Protein AF-A0A933TEW2-F1 (afdb_monomer)

Mean predicted aligned error: 6.62 Å

Nearest PDB structures (foldseek):
  8vpo-assembly1_A  TM=6.040E-01  e=6.068E-07  Paramaledivibacter caminithermalis
  4d8l-assembly1_A  TM=4.815E-01  e=6.424E-02  Sphingomonas paucimobilis
  4di9-assembly1_A  TM=4.522E-01  e=6.424E-02  Sphingomonas paucimobilis
  5vje-assembly1_A  TM=3.466E-01  e=3.042E-01  Escherichia coli K-12
  8ju8-assembly1_A  TM=3.136E-01  e=8.749E+00  synthetic construct

Foldseek 3Di:
DDDAFDDFDFQDPDPPSAFEEEEAQAQDAPDDAPLDPFDHPPDPPADGAQLDDLVLVLVLVVVVCVNRTEYAYEYEGYAQVVRPCSLVNQLSNLSGYQYEYEHQPPDDCPVVLVRHDLLRYAYEHEHGVVRDDLVVSLVVLLVCVVSPHQYEYEYECDPVCVVCPVVNQVSCVVSVYHYQYDYRADDDPNDGPPVSDDPVSCVVNCCVPDVLSVLLRCCSPVVDDPFQAQFFFCQLVRYWYAHSHQWIDSDPFAPVDTQDGSSVVSHDGDPGTDGGHGRHDSPQLTRGPVPNVRNSVVPPPSPSVCVVCVVVVHHD

pLDDT: mean 85.92, std 14.9, range [31.77, 98.56]

Solvent-accessible surface area (backbone atoms only — not comparable to full-atom values): 17462 Å² total; per-residue (Å²): 145,88,72,78,71,54,80,84,41,61,58,38,99,50,88,70,35,45,32,36,35,41,31,26,62,34,39,57,50,96,72,82,64,91,78,64,78,59,68,50,75,92,39,90,94,48,73,60,50,60,82,67,52,34,73,57,52,50,53,47,51,48,54,45,33,75,76,43,23,20,38,41,35,37,37,26,54,31,28,45,84,74,42,77,54,34,69,62,33,52,46,59,47,34,32,56,26,35,32,34,37,41,34,63,70,87,67,81,57,72,64,48,64,74,68,48,54,46,84,29,41,49,46,38,34,34,65,48,78,94,80,43,58,69,66,63,51,36,49,51,47,38,54,39,42,78,55,66,30,79,57,40,36,36,36,62,57,36,78,95,47,49,87,45,50,64,59,52,50,53,49,34,49,75,40,78,26,65,74,45,70,44,75,36,60,51,76,56,97,93,34,53,31,58,64,60,50,51,73,66,52,36,57,76,58,43,43,86,76,36,73,67,43,39,47,44,43,43,19,69,59,70,75,47,38,68,60,40,49,70,40,45,20,31,46,25,43,44,30,35,26,32,42,23,56,27,42,26,24,29,40,100,65,37,71,90,54,74,36,36,23,56,80,76,69,59,52,54,68,44,96,55,62,42,63,33,77,23,70,53,45,59,58,83,68,54,44,35,71,92,43,52,75,61,25,45,79,70,63,60,90,52,65,54,60,44,51,52,32,46,76,69,75,37,84,114

Sequence (316 aa):
MTGPARDFRFARKTLPYRMFATWNIHYDCDYRCRYCHAPKPGKPGVRDAAYIKAEDWLRVWEGLYERYGTWEVLVSGGEPFTYPGFMDLLIGLSRVHLMGVCTNLGWDVERFVKEADPQRVRIETSFHPESAKLEDFTGKLKRLKAHGFEPTVNFVPWPPLLHRLGEVKAAMEGAGCQVTLQPFIGEWEGRRYPQGYTDDEKRALGIFKDECNEKTVDFKTTAKADSTKGRLCRMGQNYVFIHPDGEVSRCCRDHTFSLGNLAQGTFKLLDEAVPCAADNCNCWRCMVTDREDFWWRHWGRYHVTDLAMAAKGKRP

Secondary structure (DSSP, 8-state):
---PPPPP--S-SSSS-SEEEEEEEES--S---TT--S--TTSTTPPPP----HHHHHHHHHHHHHHH--EEEEEEES-GGGSTTHHHHHHHHHTTSEEEEEE---S--HHHHHHS-TTTEEEEEEE-TTTS-HHHHHHHHHHHHHTT---EEEE---GGGGGGHHHHHHHHHHTT-PEEE----EEETTEEETTTS-HHHHHHTTTTS-HHHHHHHHHHHHS-----BTSEE-BTTTEEEE-TTSEEESSSS--SSEEEETTTT-----SS-EEB--S----TT--BTT-HHHHHHHS---HHHHHHHHHTT---

Radius of gyration: 19.54 Å; Cα contacts (8 Å, |Δi|>4): 570; chains: 1; bounding box: 46×50×50 Å

Structure (mmCIF, N/CA/C/O backbone):
data_AF-A0A933TEW2-F1
#
_entry.id   AF-A0A933TEW2-F1
#
loop_
_atom_site.group_PDB
_atom_site.id
_atom_site.type_symbol
_atom_site.label_atom_id
_atom_site.label_alt_id
_atom_site.label_comp_id
_atom_site.label_asym_id
_atom_site.label_entity_id
_atom_site.label_seq_id
_atom_site.pdbx_PDB_ins_code
_atom_site.Cartn_x
_atom_site.Cartn_y
_atom_site.Cartn_z
_atom_site.occupancy
_atom_site.B_iso_or_equiv
_atom_site.auth_seq_id
_atom_site.auth_comp_id
_atom_site.auth_asym_id
_atom_site.auth_atom_id
_atom_site.pdbx_PDB_model_num
ATOM 1 N N . MET A 1 1 ? -6.172 -13.922 -22.372 1.00 46.44 1 MET A N 1
ATOM 2 C CA . MET A 1 1 ? -5.442 -13.693 -21.100 1.00 46.44 1 MET A CA 1
ATOM 3 C C . MET A 1 1 ? -6.046 -14.545 -19.970 1.00 46.44 1 MET A C 1
ATOM 5 O O . MET A 1 1 ? -6.429 -14.032 -18.927 1.00 46.44 1 MET A O 1
ATOM 9 N N . THR A 1 2 ? -6.120 -15.866 -20.161 1.00 46.25 2 THR A N 1
ATOM 10 C CA . THR A 1 2 ? -6.816 -16.845 -19.291 1.00 46.25 2 THR A CA 1
ATOM 11 C C . THR A 1 2 ? -5.913 -18.062 -19.074 1.00 46.25 2 THR A C 1
ATOM 13 O O . THR A 1 2 ? -6.177 -19.145 -19.583 1.00 46.25 2 THR A O 1
ATOM 16 N N . GLY A 1 3 ? -4.778 -17.849 -18.408 1.00 57.69 3 GLY A N 1
ATOM 17 C CA . GLY A 1 3 ? -3.780 -18.891 -18.157 1.00 57.69 3 GLY A CA 1
ATOM 18 C C . GLY A 1 3 ? -3.530 -19.085 -16.662 1.00 57.69 3 GLY A C 1
ATOM 19 O O . GLY A 1 3 ? -3.825 -18.170 -15.886 1.00 57.69 3 GLY A O 1
ATOM 20 N N . PRO A 1 4 ? -2.998 -20.251 -16.257 1.00 67.25 4 PRO A N 1
ATOM 21 C CA . PRO A 1 4 ? -2.659 -20.525 -14.869 1.00 67.25 4 PRO A CA 1
ATOM 22 C C . PRO A 1 4 ? -1.555 -19.589 -14.363 1.00 67.25 4 PRO A C 1
ATOM 24 O O . PRO A 1 4 ? -0.820 -18.962 -15.132 1.00 67.25 4 PRO A O 1
ATOM 27 N N . ALA A 1 5 ? -1.443 -19.517 -13.043 1.00 76.00 5 ALA A N 1
ATOM 28 C CA . ALA A 1 5 ? -0.335 -18.888 -12.343 1.00 76.00 5 ALA A CA 1
ATOM 29 C C . ALA A 1 5 ? 1.020 -19.438 -12.848 1.00 76.00 5 ALA A C 1
ATOM 31 O O . ALA A 1 5 ? 1.177 -20.648 -12.999 1.00 76.00 5 ALA A O 1
ATOM 32 N N . ARG A 1 6 ? 2.000 -18.559 -13.107 1.00 76.62 6 ARG A N 1
ATOM 33 C CA . ARG A 1 6 ? 3.354 -18.955 -13.544 1.00 76.62 6 ARG A CA 1
ATOM 34 C C . ARG A 1 6 ? 4.303 -19.125 -12.362 1.00 76.62 6 ARG A C 1
ATOM 36 O O . ARG A 1 6 ? 4.095 -18.516 -11.312 1.00 76.62 6 ARG A O 1
ATOM 43 N N . ASP A 1 7 ? 5.368 -19.897 -12.555 1.00 75.50 7 ASP A N 1
ATOM 44 C CA . ASP A 1 7 ? 6.449 -20.019 -11.576 1.00 75.50 7 ASP A CA 1
ATOM 45 C C . ASP A 1 7 ? 7.148 -18.676 -11.310 1.00 75.50 7 ASP A C 1
ATOM 47 O O . ASP A 1 7 ? 7.263 -17.805 -12.181 1.00 75.50 7 ASP A O 1
ATOM 51 N N . PHE A 1 8 ? 7.649 -18.521 -10.082 1.00 76.50 8 PHE A N 1
ATOM 52 C CA . PHE A 1 8 ? 8.420 -17.345 -9.698 1.00 76.50 8 PHE A CA 1
ATOM 53 C C . PHE A 1 8 ? 9.728 -17.268 -10.486 1.00 76.50 8 PHE A C 1
ATOM 55 O O . PHE A 1 8 ? 10.542 -18.196 -10.465 1.00 76.50 8 PHE A O 1
ATOM 62 N N . ARG A 1 9 ? 9.960 -16.117 -11.124 1.00 79.75 9 ARG A N 1
ATOM 63 C CA . ARG A 1 9 ? 11.226 -15.790 -11.783 1.00 79.75 9 ARG A CA 1
ATOM 64 C C . ARG A 1 9 ? 11.969 -14.788 -10.922 1.00 79.75 9 ARG A C 1
ATOM 66 O O . ARG A 1 9 ? 11.571 -13.637 -10.817 1.00 79.75 9 ARG A O 1
ATOM 73 N N . PHE A 1 10 ? 13.063 -15.207 -10.312 1.00 75.94 10 PHE A N 1
ATOM 74 C CA . PHE A 1 10 ? 13.859 -14.319 -9.476 1.00 75.94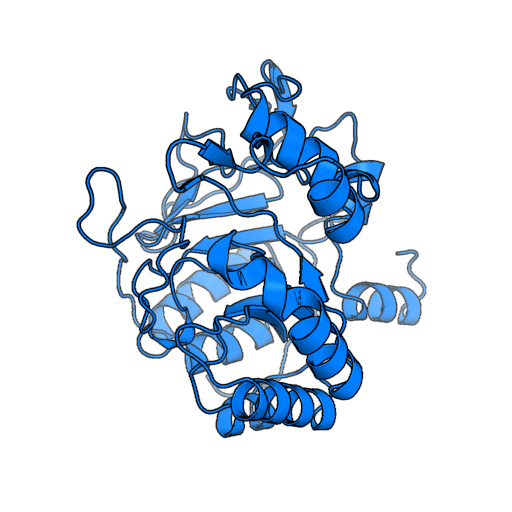 10 PHE A CA 1
ATOM 75 C C . PHE A 1 10 ? 14.853 -13.533 -10.331 1.00 75.94 10 PHE A C 1
ATOM 77 O O . PHE A 1 10 ? 15.673 -14.120 -11.035 1.00 75.94 10 PHE A O 1
ATOM 84 N N . ALA A 1 11 ? 14.763 -12.202 -10.285 1.00 68.31 11 ALA A N 1
ATOM 85 C CA . ALA A 1 11 ? 15.632 -11.304 -11.048 1.00 68.31 11 ALA A CA 1
ATOM 86 C C . ALA A 1 11 ? 17.094 -11.386 -10.604 1.00 68.31 11 ALA A C 1
ATOM 88 O O . ALA A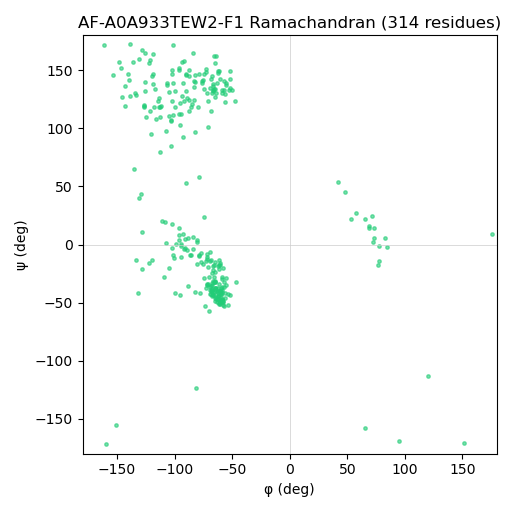 1 11 ? 18.006 -11.101 -11.378 1.00 68.31 11 ALA A O 1
ATOM 89 N N . ARG A 1 12 ? 17.318 -11.730 -9.332 1.00 66.06 12 ARG A N 1
ATOM 90 C CA . ARG A 1 12 ? 18.633 -11.669 -8.697 1.00 66.06 12 ARG A CA 1
ATOM 91 C C . ARG A 1 12 ? 19.062 -13.053 -8.229 1.00 66.06 12 ARG A C 1
ATOM 93 O O . ARG A 1 12 ? 18.243 -13.868 -7.818 1.00 66.06 12 ARG A O 1
ATOM 100 N N . LYS A 1 13 ? 20.374 -13.305 -8.282 1.00 65.38 13 LYS A N 1
ATOM 101 C CA . LYS A 1 13 ? 21.015 -14.511 -7.721 1.00 65.38 13 LYS A CA 1
ATOM 102 C C . LYS A 1 13 ? 21.360 -14.362 -6.237 1.00 65.38 13 LYS A C 1
ATOM 104 O O . LYS A 1 13 ? 21.768 -15.332 -5.612 1.00 65.38 13 LYS A O 1
ATOM 109 N N . THR A 1 14 ? 21.229 -13.153 -5.699 1.00 60.31 14 THR A N 1
ATOM 110 C CA . THR A 1 14 ? 21.507 -12.803 -4.305 1.00 60.31 14 THR A CA 1
ATOM 111 C C . THR A 1 14 ? 20.335 -12.022 -3.731 1.00 60.31 14 THR A C 1
ATOM 113 O O . THR A 1 14 ? 19.530 -11.458 -4.476 1.00 60.31 14 THR A O 1
ATOM 116 N N . LEU A 1 15 ? 20.232 -11.999 -2.404 1.00 58.41 15 LEU A N 1
ATOM 117 C CA . LEU A 1 15 ? 19.137 -11.336 -1.711 1.00 58.41 15 LEU A CA 1
ATOM 118 C C . LEU A 1 15 ? 19.097 -9.806 -1.973 1.00 58.41 15 LEU A C 1
ATOM 120 O O . LEU A 1 15 ? 20.133 -9.152 -2.149 1.00 58.41 15 LEU A O 1
ATOM 124 N N . PRO A 1 16 ? 17.896 -9.197 -1.995 1.00 62.88 16 PRO A N 1
ATOM 125 C CA . PRO A 1 16 ? 16.614 -9.851 -2.245 1.00 62.88 16 PRO A CA 1
ATOM 126 C C . PRO A 1 16 ? 16.543 -10.423 -3.670 1.00 62.88 16 PRO A C 1
ATOM 128 O O . PRO A 1 16 ? 16.866 -9.736 -4.635 1.00 62.88 16 PRO A O 1
ATOM 131 N N . TYR A 1 17 ? 16.073 -11.669 -3.802 1.00 69.94 17 TYR A N 1
ATOM 132 C CA . TYR A 1 17 ? 15.933 -12.374 -5.087 1.00 69.94 17 TYR A CA 1
ATOM 133 C C . TYR A 1 17 ? 14.895 -11.737 -6.036 1.00 69.94 17 TYR A C 1
ATOM 135 O O . TYR A 1 17 ? 14.849 -12.058 -7.226 1.00 69.94 17 TYR A O 1
ATOM 143 N N . ARG A 1 18 ? 14.049 -10.847 -5.505 1.00 77.44 18 ARG A N 1
ATOM 144 C CA . ARG A 1 18 ? 12.917 -10.205 -6.182 1.00 77.44 18 ARG A CA 1
ATOM 145 C C . ARG A 1 18 ? 12.950 -8.687 -6.034 1.00 77.44 18 ARG A C 1
ATOM 147 O O . ARG A 1 18 ? 13.684 -8.147 -5.207 1.00 77.44 18 ARG A O 1
ATOM 154 N N . MET A 1 19 ? 12.113 -8.039 -6.833 1.00 88.88 19 MET A N 1
ATOM 155 C CA . MET A 1 19 ? 11.914 -6.596 -6.842 1.00 88.88 19 MET A CA 1
ATOM 156 C C . MET A 1 19 ? 10.713 -6.196 -5.988 1.00 88.88 19 MET A C 1
ATOM 158 O O . MET A 1 19 ? 9.755 -6.959 -5.886 1.00 88.88 19 MET A O 1
ATOM 162 N N . PHE A 1 20 ? 10.739 -5.003 -5.398 1.00 91.88 20 PHE A N 1
ATOM 163 C CA . PHE A 1 20 ? 9.646 -4.497 -4.570 1.00 91.88 20 PHE A CA 1
ATOM 164 C C . PHE A 1 20 ? 9.065 -3.203 -5.135 1.00 91.88 20 PHE A C 1
ATOM 166 O O . PHE A 1 20 ? 9.787 -2.349 -5.646 1.00 91.88 20 PHE A O 1
ATOM 173 N N . ALA A 1 21 ? 7.760 -3.017 -4.994 1.00 94.62 21 ALA A N 1
ATOM 174 C CA . ALA A 1 21 ? 7.110 -1.763 -5.330 1.00 94.62 21 ALA A CA 1
ATOM 175 C C . ALA A 1 21 ? 6.037 -1.408 -4.303 1.00 94.62 21 ALA A C 1
ATOM 177 O O . ALA A 1 21 ? 5.293 -2.273 -3.848 1.00 94.62 21 ALA A O 1
ATOM 178 N N . THR A 1 22 ? 5.925 -0.121 -3.982 1.00 95.12 22 THR A N 1
ATOM 179 C CA . THR A 1 22 ? 4.660 0.440 -3.492 1.00 95.12 22 THR A CA 1
ATOM 180 C C . THR A 1 22 ? 4.046 1.235 -4.624 1.00 95.12 22 THR A C 1
ATOM 182 O O . THR A 1 22 ? 4.733 2.056 -5.232 1.00 95.12 22 THR A O 1
ATOM 185 N N . TRP A 1 23 ? 2.771 1.007 -4.899 1.00 97.44 23 TRP A N 1
ATOM 186 C CA . TRP A 1 23 ? 2.057 1.662 -5.977 1.00 97.44 23 TRP A CA 1
ATOM 187 C C . TRP A 1 23 ? 0.813 2.359 -5.450 1.00 97.44 23 TRP A C 1
ATOM 189 O O . TRP A 1 23 ? -0.165 1.714 -5.079 1.00 97.44 23 TRP A O 1
ATOM 199 N N . ASN A 1 24 ? 0.839 3.687 -5.452 1.00 96.81 24 ASN A N 1
ATOM 200 C CA . ASN A 1 24 ? -0.374 4.465 -5.260 1.00 96.81 24 ASN A CA 1
ATOM 201 C C . ASN A 1 24 ? -1.095 4.547 -6.602 1.00 96.81 24 ASN A C 1
ATOM 203 O O . ASN A 1 24 ? -0.732 5.374 -7.431 1.00 96.81 24 ASN A O 1
ATOM 207 N N . ILE A 1 25 ? -2.075 3.670 -6.834 1.00 97.00 25 ILE A N 1
ATOM 208 C CA . ILE A 1 25 ? -2.747 3.570 -8.140 1.00 97.00 25 ILE A CA 1
ATOM 209 C C . ILE A 1 25 ? -3.611 4.802 -8.436 1.00 97.00 25 ILE A C 1
ATOM 211 O O . ILE A 1 25 ? -3.660 5.283 -9.565 1.00 97.00 25 ILE A O 1
ATOM 215 N N . HIS A 1 26 ? -4.248 5.341 -7.396 1.00 96.94 26 HIS A N 1
ATOM 216 C CA . HIS A 1 26 ? -4.947 6.622 -7.399 1.00 96.94 26 HIS A CA 1
ATOM 217 C C . HIS A 1 26 ? -5.156 7.131 -5.975 1.00 96.94 26 HIS A C 1
ATOM 219 O O . HIS A 1 26 ? -4.892 6.412 -5.013 1.00 96.94 26 HIS A O 1
ATOM 225 N N . TYR A 1 27 ? -5.633 8.366 -5.837 1.00 96.31 27 TYR A N 1
ATOM 226 C CA . TYR A 1 27 ? -5.963 8.967 -4.541 1.00 96.31 27 TYR A CA 1
ATOM 227 C C . TYR A 1 27 ? -7.469 9.106 -4.289 1.00 96.31 27 TYR A C 1
ATOM 229 O O . TYR A 1 27 ? -7.859 9.615 -3.236 1.00 96.31 27 TYR A O 1
ATOM 237 N N . ASP A 1 28 ? -8.314 8.659 -5.223 1.00 95.19 28 ASP A N 1
ATOM 238 C CA . ASP A 1 28 ? -9.757 8.652 -5.004 1.00 95.19 28 ASP A CA 1
ATOM 239 C C . ASP A 1 28 ? -10.164 7.557 -4.012 1.00 95.19 28 ASP A C 1
ATOM 241 O O . ASP A 1 28 ? -9.512 6.522 -3.879 1.00 95.19 28 ASP A O 1
ATOM 245 N N . CYS A 1 29 ? -11.218 7.822 -3.253 1.00 95.94 29 CYS A N 1
ATOM 246 C CA . CYS A 1 29 ? -11.698 6.956 -2.188 1.00 95.94 29 CYS A CA 1
ATOM 247 C C . CYS A 1 29 ? -13.195 7.192 -2.008 1.00 95.94 29 CYS A C 1
ATOM 249 O O . CYS A 1 29 ? -13.663 8.319 -2.137 1.00 95.94 29 CYS A O 1
ATOM 251 N N . ASP A 1 30 ? -13.950 6.159 -1.670 1.00 95.62 30 ASP A N 1
ATOM 252 C CA . ASP A 1 30 ? -15.372 6.230 -1.324 1.00 95.62 30 ASP A CA 1
ATOM 253 C C . ASP A 1 30 ? -15.609 6.676 0.131 1.00 95.62 30 ASP A C 1
ATOM 255 O O . ASP A 1 30 ? -16.694 7.143 0.472 1.00 95.62 30 ASP A O 1
ATOM 259 N N . TYR A 1 31 ? -14.588 6.623 0.992 1.00 96.00 31 TYR A N 1
ATOM 260 C CA . TYR A 1 31 ? -14.663 7.089 2.382 1.00 96.00 31 TYR A CA 1
ATOM 261 C C . TYR A 1 31 ? -14.189 8.546 2.539 1.00 96.00 31 TYR A C 1
ATOM 263 O O . TYR A 1 31 ? -13.438 9.096 1.726 1.00 96.00 31 TYR A O 1
ATOM 271 N N . ARG A 1 32 ? -14.635 9.213 3.612 1.00 93.69 32 ARG A N 1
ATOM 272 C CA . ARG A 1 32 ? -14.321 10.624 3.932 1.00 93.69 32 ARG A CA 1
ATOM 273 C C . ARG A 1 32 ? -13.817 10.786 5.374 1.00 93.69 32 ARG A C 1
ATOM 275 O O . ARG A 1 32 ? -14.234 11.694 6.085 1.00 93.69 32 ARG A O 1
ATOM 282 N N . CYS A 1 33 ? -12.928 9.893 5.811 1.00 93.62 33 CYS A N 1
ATOM 283 C CA . CYS A 1 33 ? -12.432 9.851 7.192 1.00 93.62 33 CYS A CA 1
ATOM 284 C C . CYS A 1 33 ? -11.761 11.176 7.591 1.00 93.62 33 CYS A C 1
ATOM 286 O O . CYS A 1 33 ? -10.856 11.646 6.891 1.00 93.62 33 CYS A O 1
ATOM 288 N N . ARG A 1 34 ? -12.138 11.740 8.745 1.00 93.00 34 ARG A N 1
ATOM 289 C CA . ARG A 1 34 ? -11.632 13.051 9.208 1.00 93.00 34 ARG A CA 1
ATOM 290 C C . ARG A 1 34 ? -10.148 13.039 9.572 1.00 93.00 34 ARG A C 1
ATOM 292 O O . ARG A 1 34 ? -9.475 14.058 9.498 1.00 93.00 34 ARG A O 1
ATOM 299 N N . TYR A 1 35 ? -9.634 11.866 9.914 1.00 92.00 35 TYR A N 1
ATOM 300 C CA . TYR A 1 35 ? -8.244 11.622 10.295 1.00 92.00 35 TYR A CA 1
ATOM 301 C C . TYR A 1 35 ? -7.364 11.119 9.138 1.00 92.00 35 TYR A C 1
ATOM 303 O O . TYR A 1 35 ? -6.237 10.672 9.359 1.00 92.00 35 TYR A O 1
ATOM 311 N N . CYS A 1 36 ? -7.875 11.117 7.901 1.00 91.56 36 CYS A N 1
ATOM 312 C CA . CYS A 1 36 ? -7.136 10.600 6.755 1.00 91.56 36 CYS A CA 1
ATOM 313 C C . CYS A 1 36 ? -5.967 11.523 6.382 1.00 91.56 36 CYS A C 1
ATOM 315 O O . CYS A 1 36 ? -6.173 12.687 6.051 1.00 91.56 36 CYS A O 1
ATOM 317 N N . HIS A 1 37 ? -4.753 10.971 6.355 1.00 86.50 37 HIS A N 1
ATOM 318 C CA . HIS A 1 37 ? -3.538 11.684 5.947 1.00 86.50 37 HIS A CA 1
ATOM 319 C C . HIS A 1 37 ? -3.121 11.397 4.493 1.00 86.50 37 HIS A C 1
ATOM 321 O O . HIS A 1 37 ? -2.089 11.892 4.043 1.00 86.50 37 HIS A O 1
ATOM 327 N N . ALA A 1 38 ? -3.884 10.573 3.765 1.00 88.62 38 ALA A N 1
ATOM 328 C CA . ALA A 1 38 ? -3.599 10.284 2.365 1.00 88.62 38 ALA A CA 1
ATOM 329 C C . ALA A 1 38 ? -3.806 11.543 1.500 1.00 88.62 38 ALA A C 1
ATOM 331 O O . ALA A 1 38 ? -4.737 12.315 1.777 1.00 88.62 38 ALA A O 1
ATOM 332 N N . PRO A 1 39 ? -2.992 11.741 0.443 1.00 90.12 39 PRO A N 1
ATOM 333 C CA . PRO A 1 39 ? -3.215 12.798 -0.537 1.00 90.12 39 PRO A CA 1
ATOM 334 C C . PRO A 1 39 ? -4.645 12.764 -1.085 1.00 90.12 39 PRO A C 1
ATOM 336 O O . PRO A 1 39 ? -5.265 11.703 -1.158 1.00 90.12 39 PRO A O 1
ATOM 339 N N . LYS A 1 40 ? -5.181 13.933 -1.446 1.00 90.06 40 LYS A N 1
ATOM 340 C CA . LYS A 1 40 ? -6.548 14.072 -1.963 1.00 90.06 40 LYS A CA 1
ATOM 341 C C . LYS A 1 40 ? -6.519 14.594 -3.401 1.00 90.06 40 LYS A C 1
ATOM 343 O O . LYS A 1 40 ? -5.798 15.567 -3.637 1.00 90.06 40 LYS A O 1
ATOM 348 N N . PRO A 1 41 ? -7.289 13.998 -4.331 1.00 89.25 41 PRO A N 1
ATOM 349 C CA . PRO A 1 41 ? -7.380 14.481 -5.706 1.00 89.25 41 PRO A CA 1
ATOM 350 C C . PRO A 1 41 ? -7.708 15.978 -5.767 1.00 89.25 41 PRO A C 1
ATOM 352 O O . PRO A 1 41 ? -8.459 16.490 -4.931 1.00 89.25 41 PRO A O 1
ATOM 355 N N . GLY A 1 42 ? -7.113 16.687 -6.726 1.00 88.25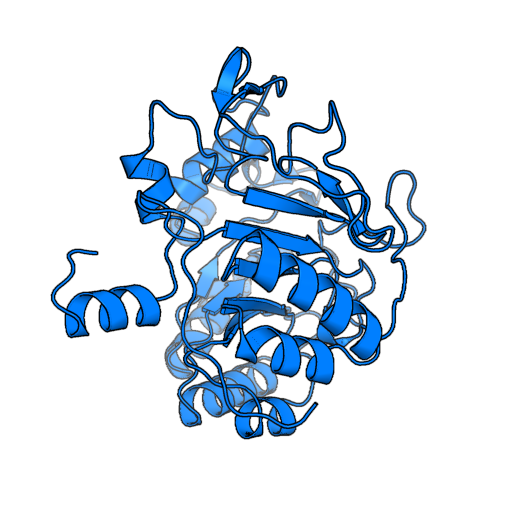 42 GLY A N 1
ATOM 356 C CA . GLY A 1 42 ? -7.315 18.127 -6.920 1.00 88.25 42 GLY A CA 1
ATOM 357 C C . GLY A 1 42 ? -6.666 19.042 -5.871 1.00 88.25 42 GLY A C 1
ATOM 358 O O . GLY A 1 42 ? -6.833 20.260 -5.943 1.00 88.25 42 GLY A O 1
ATOM 359 N N . LYS A 1 43 ? -5.927 18.510 -4.884 1.00 89.81 43 LYS A N 1
ATOM 360 C CA . LYS A 1 43 ? -5.125 19.344 -3.974 1.00 89.81 43 LYS A CA 1
ATOM 361 C C . LYS A 1 43 ? -3.778 19.718 -4.610 1.00 89.81 43 LYS A C 1
ATOM 363 O O . LYS A 1 43 ? -3.193 18.894 -5.310 1.00 89.81 43 LYS A O 1
ATOM 368 N N . PRO A 1 44 ? -3.245 20.926 -4.338 1.00 90.62 44 PRO A N 1
ATOM 369 C CA . PRO A 1 44 ? -1.941 21.338 -4.852 1.00 90.62 44 PRO A CA 1
ATOM 370 C C . PRO A 1 44 ? -0.837 20.322 -4.534 1.00 90.62 44 PRO A C 1
ATOM 372 O O . PRO A 1 44 ? -0.725 19.856 -3.401 1.00 90.62 44 PRO A O 1
ATOM 375 N N . GLY A 1 45 ? -0.026 19.985 -5.539 1.00 86.38 45 GLY A N 1
ATOM 376 C CA . GLY A 1 45 ? 1.080 19.029 -5.411 1.00 86.38 45 GLY A CA 1
ATOM 377 C C . GLY A 1 45 ? 0.670 17.551 -5.400 1.00 86.38 45 GLY A C 1
ATOM 378 O O . GLY A 1 45 ? 1.546 16.689 -5.331 1.00 86.38 45 GLY A O 1
ATOM 379 N N . VAL A 1 46 ? -0.626 17.234 -5.487 1.00 90.19 46 VAL A N 1
ATOM 380 C CA . VAL A 1 46 ? -1.110 15.856 -5.626 1.00 90.19 46 VAL A CA 1
ATOM 381 C C . VAL A 1 46 ? -1.188 15.493 -7.105 1.00 90.19 46 VAL A C 1
ATOM 383 O O . VAL A 1 46 ? -1.806 16.206 -7.888 1.00 90.19 46 VAL A O 1
ATOM 386 N N . ARG A 1 47 ? -0.543 14.384 -7.480 1.00 91.19 47 ARG A N 1
ATOM 387 C CA . ARG A 1 47 ? -0.555 13.854 -8.850 1.00 91.19 47 ARG A CA 1
ATOM 388 C C . ARG A 1 47 ? -1.895 13.197 -9.155 1.00 91.19 47 ARG A C 1
ATOM 390 O O . ARG A 1 47 ? -2.380 12.393 -8.353 1.00 91.19 47 ARG A O 1
ATOM 397 N N . ASP A 1 48 ? -2.441 13.507 -10.322 1.00 92.62 48 ASP A N 1
ATOM 398 C CA . ASP A 1 48 ? -3.630 12.842 -10.840 1.00 92.62 48 ASP A CA 1
ATOM 399 C C . ASP A 1 48 ? -3.302 11.423 -11.306 1.00 92.62 48 ASP A C 1
ATOM 401 O O . ASP A 1 48 ? -2.177 11.117 -11.703 1.00 92.62 48 ASP A O 1
ATOM 405 N N . ALA A 1 49 ? -4.291 10.536 -11.235 1.00 93.88 49 ALA A N 1
ATOM 406 C CA . ALA A 1 49 ? -4.127 9.180 -11.730 1.00 93.88 49 ALA A CA 1
ATOM 407 C C . ALA A 1 49 ? -4.171 9.152 -13.260 1.00 93.88 49 ALA A C 1
ATOM 409 O O . ALA A 1 49 ? -5.003 9.815 -13.875 1.00 93.88 49 ALA A O 1
ATOM 410 N N . ALA A 1 50 ? -3.332 8.318 -13.874 1.00 92.50 50 ALA A N 1
ATOM 411 C CA . ALA A 1 50 ? -3.317 8.149 -15.326 1.00 92.50 50 ALA A CA 1
ATOM 412 C C . ALA A 1 50 ? -4.572 7.436 -15.876 1.00 92.50 50 ALA A C 1
ATOM 414 O O . ALA A 1 50 ? -4.781 7.442 -17.084 1.00 92.50 50 ALA A O 1
ATOM 415 N N . TYR A 1 51 ? -5.377 6.800 -15.009 1.00 94.94 51 TYR A N 1
ATOM 416 C CA . TYR A 1 51 ? -6.594 6.040 -15.356 1.00 94.94 51 TYR A CA 1
ATOM 417 C C . TYR A 1 51 ? -6.448 5.161 -16.610 1.00 94.94 51 TYR A C 1
ATOM 419 O O . TYR A 1 51 ? -7.227 5.221 -17.560 1.00 94.94 51 TYR A O 1
ATOM 427 N N . ILE A 1 52 ? -5.418 4.321 -16.590 1.00 94.81 52 ILE A N 1
ATOM 428 C CA . ILE A 1 52 ? -5.117 3.342 -17.629 1.00 94.81 52 ILE A CA 1
ATOM 429 C C . ILE A 1 52 ? -5.955 2.085 -17.397 1.00 94.81 52 ILE A C 1
ATOM 431 O O . ILE A 1 52 ? -6.151 1.644 -16.264 1.00 94.81 52 ILE A O 1
ATOM 435 N N . LYS A 1 53 ? -6.448 1.488 -18.485 1.00 96.00 53 LYS A N 1
ATOM 436 C CA . LYS A 1 53 ? -7.262 0.273 -18.411 1.00 96.00 53 LYS A CA 1
ATOM 437 C C . LYS A 1 53 ? -6.466 -0.887 -17.816 1.00 96.00 53 LYS A C 1
ATOM 439 O O . LYS A 1 53 ? -5.254 -0.993 -18.017 1.00 96.00 53 LYS A O 1
ATOM 444 N N . ALA A 1 54 ? -7.160 -1.790 -17.127 1.00 95.06 54 ALA A N 1
ATOM 445 C CA . ALA A 1 54 ? -6.546 -2.955 -16.498 1.00 95.06 54 ALA A CA 1
ATOM 446 C C . ALA A 1 54 ? -5.703 -3.771 -17.495 1.00 95.06 54 ALA A C 1
ATOM 448 O O . ALA A 1 54 ? -4.574 -4.141 -17.186 1.00 95.06 54 ALA A O 1
ATOM 449 N N . GLU A 1 55 ? -6.190 -3.983 -18.719 1.00 95.88 55 GLU A N 1
ATOM 450 C CA . GLU A 1 55 ? -5.486 -4.751 -19.752 1.00 95.88 55 GLU A CA 1
ATOM 451 C C . GLU A 1 55 ? -4.180 -4.090 -20.195 1.00 95.88 55 GLU A C 1
ATOM 453 O O . GLU A 1 55 ? -3.230 -4.775 -20.574 1.00 95.88 55 GLU A O 1
ATOM 458 N N . ASP A 1 56 ? -4.131 -2.762 -20.177 1.00 96.69 56 ASP A N 1
ATOM 459 C CA . ASP A 1 56 ? -2.964 -1.991 -20.587 1.00 96.69 56 ASP A CA 1
ATOM 460 C C . ASP A 1 56 ? -1.915 -2.010 -19.471 1.00 96.69 56 ASP A C 1
ATOM 462 O O . ASP A 1 56 ? -0.739 -2.273 -19.735 1.00 96.69 56 ASP A O 1
ATOM 466 N N . TRP A 1 57 ? -2.345 -1.873 -18.212 1.00 97.12 57 TRP A N 1
ATOM 467 C CA . TRP A 1 57 ? -1.473 -2.086 -17.057 1.00 97.12 57 TRP A CA 1
ATOM 468 C C . TRP A 1 57 ? -0.893 -3.498 -17.013 1.00 97.12 57 TRP A C 1
ATOM 470 O O . TRP A 1 57 ? 0.299 -3.657 -16.752 1.00 97.12 57 TRP A O 1
ATOM 480 N N . LEU A 1 58 ? -1.700 -4.521 -17.304 1.00 97.12 58 LEU A N 1
ATOM 481 C CA . LEU A 1 58 ? -1.222 -5.901 -17.366 1.00 97.12 58 LEU A CA 1
ATOM 482 C C . LEU A 1 58 ? -0.112 -6.066 -18.413 1.00 97.12 58 LEU A C 1
ATOM 484 O O . LEU A 1 58 ? 0.872 -6.746 -18.138 1.00 97.12 58 LEU A O 1
ATOM 488 N N . ARG A 1 59 ? -0.209 -5.404 -19.577 1.00 96.50 59 ARG A N 1
ATOM 489 C CA . ARG A 1 59 ? 0.865 -5.425 -20.590 1.00 96.50 59 ARG A CA 1
ATOM 490 C C . ARG A 1 59 ? 2.140 -4.739 -20.105 1.00 96.50 59 ARG A C 1
ATOM 492 O O . ARG A 1 59 ? 3.229 -5.254 -20.349 1.00 96.50 59 ARG A O 1
ATOM 499 N N . VAL A 1 60 ? 2.015 -3.611 -19.405 1.00 96.62 60 VAL A N 1
ATOM 500 C CA . VAL A 1 60 ? 3.165 -2.909 -18.812 1.00 96.62 60 VAL A CA 1
ATOM 501 C C . VAL A 1 60 ? 3.879 -3.808 -17.800 1.00 96.62 60 VAL A C 1
ATOM 503 O O . VAL A 1 60 ? 5.088 -4.014 -17.902 1.00 96.62 60 VAL A O 1
ATOM 506 N N . TRP A 1 61 ? 3.137 -4.389 -16.858 1.00 96.38 61 TRP A N 1
ATOM 507 C CA . TRP A 1 61 ? 3.700 -5.253 -15.820 1.00 96.38 61 TRP A CA 1
ATOM 508 C C . TRP A 1 61 ? 4.255 -6.572 -16.363 1.00 96.38 61 TRP A C 1
ATOM 510 O O . TRP A 1 61 ? 5.288 -7.023 -15.879 1.00 96.38 61 TRP A O 1
ATOM 520 N N . GLU A 1 62 ? 3.664 -7.149 -17.412 1.00 93.81 62 GLU A N 1
ATOM 521 C CA . GLU A 1 62 ? 4.250 -8.301 -18.110 1.00 93.81 62 GLU A CA 1
ATOM 522 C C . GLU A 1 62 ? 5.638 -7.953 -18.681 1.00 93.81 62 GLU A C 1
ATOM 524 O O . GLU A 1 62 ? 6.591 -8.712 -18.524 1.00 93.81 62 GLU A O 1
ATOM 529 N N . GLY A 1 63 ? 5.805 -6.760 -19.263 1.00 93.69 63 GLY A N 1
ATOM 530 C CA . GLY A 1 63 ? 7.118 -6.284 -19.711 1.00 93.69 63 GLY A CA 1
ATOM 531 C C . GLY A 1 63 ? 8.128 -6.135 -18.565 1.00 93.69 63 GLY A C 1
ATOM 532 O O . GLY A 1 63 ? 9.308 -6.464 -18.721 1.00 93.69 63 GLY A O 1
ATOM 533 N N . LEU A 1 64 ? 7.672 -5.686 -17.390 1.00 94.12 64 LEU A N 1
ATOM 534 C CA . LEU A 1 64 ? 8.503 -5.632 -16.182 1.00 94.12 64 LEU A CA 1
ATOM 535 C C . LEU A 1 64 ? 8.845 -7.026 -15.656 1.00 94.12 64 LEU A C 1
ATOM 537 O O . LEU A 1 64 ? 9.966 -7.222 -15.191 1.00 94.12 64 LEU A O 1
ATOM 541 N N . TYR A 1 65 ? 7.927 -7.988 -15.755 1.00 92.88 65 TYR A N 1
ATOM 542 C CA . TYR A 1 65 ? 8.193 -9.387 -15.438 1.00 92.88 65 TYR A CA 1
ATOM 543 C C . TYR A 1 65 ? 9.276 -9.970 -16.348 1.00 92.88 65 TYR A C 1
ATOM 545 O O . TYR A 1 65 ? 10.212 -10.613 -15.872 1.00 92.88 65 TYR A O 1
ATOM 553 N N . GLU A 1 66 ? 9.216 -9.697 -17.650 1.00 91.50 66 GLU A N 1
ATOM 554 C CA . GLU A 1 66 ? 10.216 -10.213 -18.585 1.00 91.50 66 GLU A CA 1
ATOM 555 C C . GLU A 1 66 ? 11.607 -9.613 -18.368 1.00 91.50 66 GLU A C 1
ATOM 557 O O . GLU A 1 66 ? 12.625 -10.304 -18.503 1.00 91.50 66 GLU A O 1
ATOM 562 N N . ARG A 1 67 ? 11.660 -8.335 -17.983 1.00 91.19 67 ARG A N 1
ATOM 563 C CA . ARG A 1 67 ? 12.917 -7.623 -17.742 1.00 91.19 67 ARG A CA 1
ATOM 564 C C . ARG A 1 67 ? 13.502 -7.893 -16.355 1.00 91.19 67 ARG A C 1
ATOM 566 O O . ARG A 1 67 ? 14.713 -8.046 -16.224 1.00 91.19 67 ARG A O 1
ATOM 573 N N . TYR A 1 68 ? 12.655 -7.943 -15.331 1.00 91.44 68 TYR A N 1
ATOM 574 C CA . TYR A 1 68 ? 13.051 -7.908 -13.920 1.00 91.44 68 TYR A CA 1
ATOM 575 C C . TYR A 1 68 ? 12.448 -9.040 -13.079 1.00 91.44 68 TYR A C 1
ATOM 577 O O . TYR A 1 68 ? 12.558 -9.017 -11.859 1.00 91.44 68 TYR A O 1
ATOM 585 N N . GLY A 1 69 ? 11.824 -10.043 -13.690 1.00 90.00 69 GLY A N 1
ATOM 586 C CA . GLY A 1 69 ? 11.227 -11.165 -12.972 1.00 90.00 69 GLY A CA 1
ATOM 587 C C . GLY A 1 69 ? 10.039 -10.774 -12.087 1.00 90.00 69 GLY A C 1
ATOM 588 O O . GLY A 1 69 ? 9.362 -9.771 -12.288 1.00 90.00 69 GLY A O 1
ATOM 589 N N . THR A 1 70 ? 9.751 -11.609 -11.097 1.00 90.25 70 THR A N 1
ATOM 590 C CA . THR A 1 70 ? 8.657 -11.442 -10.142 1.00 90.25 70 THR A CA 1
ATOM 591 C C . THR A 1 70 ? 8.892 -10.235 -9.233 1.00 90.25 70 THR A C 1
ATOM 593 O O . THR A 1 70 ? 9.946 -10.102 -8.604 1.00 90.25 70 THR A O 1
ATOM 596 N N . TRP A 1 71 ? 7.849 -9.416 -9.099 1.00 92.62 71 TRP A N 1
ATOM 597 C CA . TRP A 1 71 ? 7.763 -8.315 -8.149 1.00 92.62 71 TRP A CA 1
ATOM 598 C C . TRP A 1 71 ? 6.895 -8.681 -6.944 1.00 92.62 71 TRP A C 1
ATOM 600 O O . TRP A 1 71 ? 5.947 -9.457 -7.059 1.00 92.62 71 TRP A O 1
ATOM 610 N N . GLU A 1 72 ? 7.204 -8.084 -5.799 1.00 91.81 72 GLU A N 1
ATOM 611 C CA . GLU A 1 72 ? 6.290 -7.920 -4.674 1.00 91.81 72 GLU A CA 1
ATOM 612 C C . GLU A 1 72 ? 5.760 -6.483 -4.684 1.00 91.81 72 GLU A C 1
ATOM 614 O O . GLU A 1 72 ? 6.511 -5.531 -4.470 1.00 91.81 72 GLU A O 1
ATOM 619 N N . VAL A 1 73 ? 4.470 -6.321 -4.965 1.00 95.12 73 VAL A N 1
ATOM 620 C CA . VAL A 1 73 ? 3.837 -5.023 -5.213 1.00 95.12 73 VAL A CA 1
ATOM 621 C C . VAL A 1 73 ? 2.769 -4.779 -4.161 1.00 95.12 73 VAL A C 1
ATOM 623 O O . VAL A 1 73 ? 1.801 -5.526 -4.094 1.00 95.12 73 VAL A O 1
ATOM 626 N N . LEU A 1 74 ? 2.915 -3.732 -3.354 1.00 95.31 74 LEU A N 1
ATOM 627 C CA . LEU A 1 74 ? 1.873 -3.256 -2.447 1.00 95.31 74 LEU A CA 1
ATOM 628 C C . LEU A 1 74 ? 1.104 -2.110 -3.107 1.00 95.31 74 LEU A C 1
ATOM 630 O O . LEU A 1 74 ? 1.656 -1.028 -3.298 1.00 95.31 74 LEU A O 1
ATOM 634 N N . VAL A 1 75 ? -0.166 -2.332 -3.433 1.00 97.88 75 VAL A N 1
ATOM 635 C CA . VAL A 1 75 ? -1.049 -1.306 -3.992 1.00 97.88 75 VAL A CA 1
ATOM 636 C C . VAL A 1 75 ? -1.776 -0.564 -2.871 1.00 97.88 75 VAL A C 1
ATOM 638 O O . VAL A 1 75 ? -2.324 -1.178 -1.956 1.00 97.88 75 VAL A O 1
ATOM 641 N N . SER A 1 76 ? -1.769 0.765 -2.930 1.00 95.31 76 SER A N 1
ATOM 642 C CA . SER A 1 76 ? -2.369 1.665 -1.940 1.00 95.31 76 SER A CA 1
ATOM 643 C C . SER A 1 76 ? -2.810 2.984 -2.606 1.00 95.31 76 SER A C 1
ATOM 645 O O . SER A 1 76 ? -3.060 3.024 -3.815 1.00 95.31 76 SER A O 1
ATOM 647 N N . GLY A 1 77 ? -2.902 4.065 -1.826 1.00 91.56 77 GLY A N 1
ATOM 648 C CA . GLY A 1 77 ? -3.255 5.414 -2.261 1.00 91.56 77 GLY A CA 1
ATOM 649 C C . GLY A 1 77 ? -4.509 5.917 -1.549 1.00 91.56 77 GLY A C 1
ATOM 650 O O . GLY A 1 77 ? -4.477 6.185 -0.348 1.00 91.56 77 GLY A O 1
ATOM 651 N N . GLY A 1 78 ? -5.589 6.087 -2.307 1.00 94.31 78 GLY A N 1
ATOM 652 C CA . GLY A 1 78 ? -6.951 6.202 -1.793 1.00 94.31 78 GLY A CA 1
ATOM 653 C C . GLY A 1 78 ? -7.527 4.816 -1.492 1.00 94.31 78 GLY A C 1
ATOM 654 O O . GLY A 1 78 ? -6.922 4.057 -0.742 1.00 94.31 78 GLY A O 1
ATOM 655 N N . GLU A 1 79 ? -8.670 4.474 -2.088 1.00 97.56 79 GLU A N 1
ATOM 656 C CA . GLU A 1 79 ? -9.218 3.112 -2.046 1.00 97.56 79 GLU A CA 1
ATOM 657 C C . GLU A 1 79 ? -8.969 2.401 -3.382 1.00 97.56 79 GLU A C 1
ATOM 659 O O . GLU A 1 79 ? -9.643 2.715 -4.359 1.00 97.56 79 GLU A O 1
ATOM 664 N N . PRO A 1 80 ? -8.034 1.440 -3.481 1.00 97.94 80 PRO A N 1
ATOM 665 C CA . PRO A 1 80 ? -7.740 0.774 -4.750 1.00 97.94 80 PRO A CA 1
ATOM 666 C C . PRO A 1 80 ? -8.967 0.145 -5.420 1.00 97.94 80 PRO A C 1
ATOM 668 O O . PRO A 1 80 ? -9.080 0.203 -6.641 1.00 97.94 80 PRO A O 1
ATOM 671 N N . PHE A 1 81 ? -9.924 -0.388 -4.651 1.00 97.81 81 PHE A N 1
ATOM 672 C CA . PHE A 1 81 ? -11.120 -1.027 -5.211 1.00 97.81 81 PHE A CA 1
ATOM 673 C C . PHE A 1 81 ? -12.130 -0.056 -5.841 1.00 97.81 81 PHE A C 1
ATOM 675 O O . PHE A 1 81 ? -13.047 -0.517 -6.519 1.00 97.81 81 PHE A O 1
ATOM 682 N N . THR A 1 82 ? -11.956 1.264 -5.701 1.00 97.00 82 THR A N 1
ATOM 683 C CA . THR A 1 82 ? -12.721 2.245 -6.490 1.00 97.00 82 THR A CA 1
ATOM 684 C C . THR A 1 82 ? -12.076 2.555 -7.843 1.00 97.00 82 THR A C 1
ATOM 686 O O . THR A 1 82 ? -12.700 3.208 -8.678 1.00 97.00 82 THR A O 1
ATOM 689 N N . TYR A 1 83 ? -10.851 2.081 -8.108 1.00 97.44 83 TYR A N 1
ATOM 690 C CA . TYR A 1 83 ? -10.212 2.254 -9.410 1.00 97.44 83 TYR A CA 1
ATOM 691 C C . TYR A 1 83 ? -10.886 1.355 -10.469 1.00 97.44 83 TYR A C 1
ATOM 693 O O . TYR A 1 83 ? -11.047 0.150 -10.238 1.00 97.44 83 TYR A O 1
ATOM 701 N N . PRO A 1 84 ? -11.261 1.887 -11.649 1.00 96.81 84 PRO A N 1
ATOM 702 C CA . PRO A 1 84 ? -11.952 1.108 -12.677 1.00 96.81 84 PRO A CA 1
ATOM 703 C C . PRO A 1 84 ? -11.179 -0.149 -13.106 1.00 96.81 84 PRO A C 1
ATOM 705 O O . PRO A 1 84 ? -10.041 -0.071 -13.564 1.00 96.81 84 PRO A O 1
ATOM 708 N N . GLY A 1 85 ? -11.804 -1.323 -12.972 1.00 96.94 85 GLY A N 1
ATOM 709 C CA . GLY A 1 85 ? -11.196 -2.606 -13.352 1.00 96.94 85 GLY A CA 1
ATOM 710 C C . GLY A 1 85 ? -10.100 -3.107 -12.402 1.00 96.94 85 GLY A C 1
ATOM 711 O O . GLY A 1 85 ? -9.355 -4.019 -12.756 1.00 96.94 85 GLY A O 1
ATOM 712 N N . PHE A 1 86 ? -9.979 -2.546 -11.192 1.00 97.94 86 PHE A N 1
ATOM 713 C CA . PHE A 1 86 ? -8.908 -2.921 -10.266 1.00 97.94 86 PHE A CA 1
ATOM 714 C C . PHE A 1 86 ? -8.911 -4.402 -9.870 1.00 97.94 86 PHE A C 1
ATOM 716 O O . PHE A 1 86 ? -7.844 -4.997 -9.761 1.00 97.94 86 PHE A O 1
ATOM 723 N N . MET A 1 87 ? -10.085 -5.015 -9.690 1.00 97.75 87 MET A N 1
ATOM 724 C CA . MET A 1 87 ? -10.187 -6.445 -9.366 1.00 97.75 87 MET A CA 1
ATOM 725 C C . MET A 1 87 ? -9.526 -7.309 -10.453 1.00 97.75 87 MET A C 1
ATOM 727 O O . MET A 1 87 ? -8.708 -8.175 -10.145 1.00 97.75 87 MET A O 1
ATOM 731 N N . ASP A 1 88 ? -9.828 -7.028 -11.724 1.00 97.75 88 ASP A N 1
ATOM 732 C CA . ASP A 1 88 ? -9.247 -7.724 -12.876 1.00 97.75 88 ASP A CA 1
ATOM 733 C C . ASP A 1 88 ? -7.735 -7.504 -12.966 1.00 97.75 88 ASP A C 1
ATOM 735 O O . ASP A 1 88 ? -6.976 -8.447 -13.205 1.00 97.75 88 ASP A O 1
ATOM 739 N N . LEU A 1 89 ? -7.288 -6.273 -12.705 1.00 98.00 89 LEU A N 1
ATOM 740 C CA . LEU A 1 89 ? -5.871 -5.933 -12.645 1.00 98.00 89 LEU A CA 1
ATOM 741 C C . LEU A 1 89 ? -5.151 -6.709 -11.534 1.00 98.00 89 LEU A C 1
ATOM 743 O O . LEU A 1 89 ? -4.133 -7.344 -11.795 1.00 98.00 89 LEU A O 1
ATOM 747 N N . LEU A 1 90 ? -5.679 -6.702 -10.309 1.00 97.94 90 LEU A N 1
ATOM 748 C CA . LEU A 1 90 ? -5.093 -7.381 -9.154 1.00 97.94 90 LEU A CA 1
ATOM 749 C C . LEU A 1 90 ? -4.956 -8.889 -9.399 1.00 97.94 90 LEU A C 1
ATOM 751 O O . LEU A 1 90 ? -3.871 -9.450 -9.223 1.00 97.94 90 LEU A O 1
ATOM 755 N N . ILE A 1 91 ? -6.037 -9.533 -9.851 1.00 96.38 91 ILE A N 1
ATOM 756 C CA . ILE A 1 91 ? -6.054 -10.966 -10.166 1.00 96.38 91 ILE A CA 1
ATOM 757 C C . ILE A 1 91 ? -5.070 -11.265 -11.300 1.00 96.38 91 ILE A C 1
ATOM 759 O O . ILE A 1 91 ? -4.283 -12.207 -11.197 1.00 96.38 91 ILE A O 1
ATOM 763 N N . GLY A 1 92 ? -5.056 -10.449 -12.357 1.00 96.38 92 GLY A N 1
ATOM 764 C CA . GLY A 1 92 ? -4.139 -10.614 -13.480 1.00 96.38 92 GLY A CA 1
ATOM 765 C C . GLY A 1 92 ? -2.668 -10.506 -13.070 1.00 96.38 92 GLY A C 1
ATOM 766 O O . GLY A 1 92 ? -1.883 -11.395 -13.403 1.00 96.38 92 GLY A O 1
ATOM 767 N N . LEU A 1 93 ? -2.301 -9.483 -12.290 1.00 96.56 93 LEU A N 1
ATOM 768 C CA . LEU A 1 93 ? -0.931 -9.284 -11.802 1.00 96.56 93 LEU A CA 1
ATOM 769 C C . LEU A 1 93 ? -0.485 -10.407 -10.865 1.00 96.56 93 LEU A C 1
ATOM 771 O O . LEU A 1 93 ? 0.652 -10.873 -10.958 1.00 96.56 93 LEU A O 1
ATOM 775 N N . SER A 1 94 ? -1.389 -10.911 -10.018 1.00 94.69 94 SER A N 1
ATOM 776 C CA . SER A 1 94 ? -1.084 -12.012 -9.097 1.00 94.69 94 SER A CA 1
ATOM 777 C C . SER A 1 94 ? -0.648 -13.301 -9.811 1.00 94.69 94 SER A C 1
ATOM 779 O O . SER A 1 94 ? -0.020 -14.172 -9.219 1.00 94.69 94 SER A O 1
ATOM 781 N N . ARG A 1 95 ? -0.876 -13.446 -11.122 1.00 90.69 95 ARG A N 1
ATOM 782 C CA . ARG A 1 95 ? -0.411 -14.622 -11.884 1.00 90.69 95 ARG A CA 1
ATOM 783 C C . ARG A 1 95 ? 1.102 -14.678 -12.089 1.00 90.69 95 ARG A C 1
ATOM 785 O O . ARG A 1 95 ? 1.622 -15.763 -12.359 1.00 90.69 95 ARG A O 1
ATOM 792 N N . VAL A 1 96 ? 1.810 -13.561 -11.943 1.00 89.25 96 VAL A N 1
ATOM 793 C CA . VAL A 1 96 ? 3.274 -13.477 -12.126 1.00 89.25 96 VAL A CA 1
ATOM 794 C C . VAL A 1 96 ? 3.984 -12.707 -11.005 1.00 89.25 96 VAL A C 1
ATOM 796 O O . VAL A 1 96 ? 5.213 -12.774 -10.874 1.00 89.25 96 VAL A O 1
ATOM 799 N N . HIS A 1 97 ? 3.221 -11.995 -10.177 1.00 92.75 97 HIS A N 1
ATOM 800 C CA . HIS A 1 97 ? 3.692 -11.163 -9.075 1.00 92.75 97 HIS A CA 1
ATOM 801 C C . HIS A 1 97 ? 3.022 -11.541 -7.754 1.00 92.75 97 HIS A C 1
ATOM 803 O O . HIS A 1 97 ? 2.020 -12.252 -7.717 1.00 92.75 97 HIS A O 1
ATOM 809 N N . LEU A 1 98 ? 3.606 -11.059 -6.662 1.00 91.62 98 LEU A N 1
ATOM 810 C CA . LEU A 1 98 ? 3.054 -11.145 -5.317 1.00 91.62 98 LEU A CA 1
ATOM 811 C C . LEU A 1 98 ? 2.396 -9.805 -4.990 1.00 91.62 98 LEU A C 1
ATOM 813 O O . LEU A 1 98 ? 3.071 -8.776 -4.981 1.00 91.62 98 LEU A O 1
ATOM 817 N N . MET A 1 99 ? 1.093 -9.801 -4.736 1.00 95.38 99 MET A N 1
ATOM 818 C CA . MET A 1 99 ? 0.287 -8.582 -4.679 1.00 95.38 99 MET A CA 1
ATOM 819 C C . MET A 1 99 ? -0.230 -8.301 -3.272 1.00 95.38 99 MET A C 1
ATOM 821 O O . MET A 1 99 ? -1.085 -9.004 -2.756 1.00 95.38 99 MET A O 1
ATOM 825 N N . GLY A 1 100 ? 0.282 -7.268 -2.618 1.00 95.31 100 GLY A N 1
ATOM 826 C CA . GLY A 1 100 ? -0.348 -6.696 -1.434 1.00 95.31 100 GLY A CA 1
ATOM 827 C C . GLY A 1 100 ? -1.364 -5.632 -1.838 1.00 95.31 100 GLY A C 1
ATOM 828 O O . GLY A 1 100 ? -1.108 -4.875 -2.771 1.00 95.31 100 GLY A O 1
ATOM 829 N N . VAL A 1 101 ? -2.474 -5.507 -1.116 1.00 97.38 101 VAL A N 1
ATOM 830 C CA . VAL A 1 101 ? -3.392 -4.369 -1.270 1.00 97.38 101 VAL A CA 1
ATOM 831 C C . VAL A 1 101 ? -3.793 -3.791 0.082 1.00 97.38 101 VAL A C 1
ATOM 833 O O . VAL A 1 101 ? -4.233 -4.526 0.962 1.00 97.38 101 VAL A O 1
ATOM 836 N N . CYS A 1 102 ? -3.656 -2.474 0.242 1.00 96.81 102 CYS A N 1
ATOM 837 C CA . CYS A 1 102 ? -4.246 -1.728 1.349 1.00 96.81 102 CYS A CA 1
ATOM 838 C C . CYS A 1 102 ? -5.668 -1.296 0.974 1.00 96.81 102 CYS A C 1
ATOM 840 O O . CYS A 1 102 ? -5.839 -0.630 -0.042 1.00 96.81 102 CYS A O 1
ATOM 842 N N . THR A 1 103 ? -6.674 -1.638 1.778 1.00 98.12 103 THR A N 1
ATOM 843 C CA . THR A 1 103 ? -8.083 -1.327 1.474 1.00 98.12 103 THR A CA 1
ATOM 844 C C . THR A 1 103 ? -8.903 -1.043 2.732 1.00 98.12 103 THR A C 1
ATOM 846 O O . THR A 1 103 ? -8.622 -1.562 3.812 1.00 98.12 103 THR A O 1
ATOM 849 N N . ASN A 1 104 ? -9.947 -0.233 2.596 1.00 97.50 104 ASN A N 1
ATOM 850 C CA . ASN A 1 104 ? -10.962 0.039 3.608 1.00 97.50 104 ASN A CA 1
ATOM 851 C C . ASN A 1 104 ? -12.000 -1.094 3.762 1.00 97.50 104 ASN A C 1
ATOM 853 O O . ASN A 1 104 ? -12.815 -1.049 4.685 1.00 97.50 104 ASN A O 1
ATOM 857 N N . LEU A 1 105 ? -11.967 -2.105 2.879 1.00 98.00 105 LEU A N 1
ATOM 858 C CA . LEU A 1 105 ? -12.887 -3.251 2.846 1.00 98.00 105 LEU A CA 1
ATOM 859 C C . LEU A 1 105 ? -14.379 -2.856 2.717 1.00 98.00 105 LEU A C 1
ATOM 861 O O . LEU A 1 105 ? -15.278 -3.587 3.142 1.00 98.00 105 LEU A O 1
ATOM 865 N N . GLY A 1 106 ? -14.667 -1.696 2.123 1.00 96.88 106 GLY A N 1
ATOM 866 C CA . GLY A 1 106 ? -16.015 -1.162 1.888 1.00 96.88 106 GLY A CA 1
ATOM 867 C C . GLY A 1 106 ? -16.809 -1.884 0.794 1.00 96.88 106 GLY A C 1
ATOM 868 O O . GLY A 1 106 ? -18.022 -1.741 0.708 1.00 96.88 106 GLY A O 1
ATOM 869 N N . TRP A 1 107 ? -16.160 -2.749 0.022 1.00 96.81 107 TRP A N 1
ATOM 870 C CA . TRP A 1 107 ? -16.684 -3.428 -1.168 1.00 96.81 107 TRP A CA 1
ATOM 871 C C . TRP A 1 107 ? -17.113 -4.886 -0.895 1.00 96.81 107 TRP A C 1
ATOM 873 O O . TRP A 1 107 ? -16.901 -5.413 0.201 1.00 96.81 107 TRP A O 1
ATOM 883 N N . ASP A 1 108 ? -17.766 -5.531 -1.868 1.00 96.31 108 ASP A N 1
ATOM 884 C CA . ASP A 1 108 ? -18.207 -6.932 -1.783 1.00 96.31 108 ASP A CA 1
ATOM 885 C C . ASP A 1 108 ? -17.053 -7.914 -2.061 1.00 96.31 108 ASP A C 1
ATOM 887 O O . ASP A 1 108 ? -16.496 -7.956 -3.161 1.00 96.31 108 ASP A O 1
ATOM 891 N N . VAL A 1 109 ? -16.721 -8.739 -1.064 1.00 98.06 109 VAL A N 1
ATOM 892 C CA . VAL A 1 109 ? -15.597 -9.684 -1.116 1.00 98.06 109 VAL A CA 1
ATOM 893 C C . VAL A 1 109 ? -15.879 -10.960 -1.910 1.00 98.06 109 VAL A C 1
ATOM 895 O O . VAL A 1 109 ? -14.944 -11.718 -2.163 1.00 98.06 109 VAL A O 1
ATOM 898 N N . GLU A 1 110 ? -17.118 -11.218 -2.335 1.00 97.81 110 GLU A N 1
ATOM 899 C CA . GLU A 1 110 ? -17.513 -12.507 -2.915 1.00 97.81 110 GLU A CA 1
ATOM 900 C C . GLU A 1 110 ? -16.768 -12.861 -4.201 1.00 97.81 110 GLU A C 1
ATOM 902 O O . GLU A 1 110 ? -16.385 -14.015 -4.403 1.00 97.81 110 GLU A O 1
ATOM 907 N N . ARG A 1 111 ? -16.534 -11.878 -5.074 1.00 97.00 111 ARG A N 1
ATOM 908 C CA . ARG A 1 111 ? -15.731 -12.096 -6.282 1.00 97.00 111 ARG A CA 1
ATOM 909 C C . ARG A 1 111 ? -14.268 -12.367 -5.926 1.00 97.00 111 ARG A C 1
ATOM 911 O O . ARG A 1 111 ? -13.661 -13.296 -6.452 1.00 97.00 111 ARG A O 1
ATOM 918 N N . PHE A 1 112 ? -13.723 -11.582 -4.999 1.00 97.81 112 PHE A N 1
ATOM 919 C CA . PHE A 1 112 ? -12.327 -11.679 -4.583 1.00 97.81 112 PHE A CA 1
ATOM 920 C C . PHE A 1 112 ? -11.999 -13.054 -4.001 1.00 97.81 112 PHE A C 1
ATOM 922 O O . PHE A 1 112 ? -11.051 -13.685 -4.451 1.00 97.81 112 PHE A O 1
ATOM 929 N N . VAL A 1 113 ? -12.811 -13.563 -3.070 1.00 97.38 113 VAL A N 1
ATOM 930 C CA . VAL A 1 113 ? -12.545 -14.866 -2.435 1.00 97.38 113 VAL A CA 1
ATOM 931 C C . VAL A 1 113 ? -12.657 -16.057 -3.392 1.00 97.38 113 VAL A C 1
ATOM 933 O O . VAL A 1 113 ? -12.142 -17.128 -3.084 1.00 97.38 113 VAL A O 1
ATOM 936 N N . LYS A 1 114 ? -13.331 -15.888 -4.538 1.00 96.62 114 LYS A N 1
ATOM 937 C CA . LYS A 1 114 ? -13.468 -16.923 -5.575 1.00 96.62 114 LYS A CA 1
ATOM 938 C C . LYS A 1 114 ? -12.328 -16.904 -6.587 1.00 96.62 114 LYS A C 1
ATOM 940 O O . LYS A 1 114 ? -11.967 -17.959 -7.098 1.00 96.62 114 LYS A O 1
ATOM 945 N N . GLU A 1 115 ? -11.817 -15.721 -6.924 1.00 96.06 115 GLU A N 1
ATOM 946 C CA . GLU A 1 115 ? -10.887 -15.550 -8.046 1.00 96.06 115 GLU A CA 1
ATOM 947 C C . GLU A 1 115 ? -9.444 -15.236 -7.627 1.00 96.06 115 GLU A C 1
ATOM 949 O O . GLU A 1 115 ? -8.518 -15.549 -8.378 1.00 96.06 115 GLU A O 1
ATOM 954 N N . ALA A 1 116 ? -9.225 -14.610 -6.468 1.00 95.00 116 ALA A N 1
ATOM 955 C CA . ALA A 1 116 ? -7.884 -14.292 -5.991 1.00 95.00 116 ALA A CA 1
ATOM 956 C C . ALA A 1 116 ? -7.240 -15.504 -5.303 1.00 95.00 116 ALA A C 1
ATOM 958 O O . ALA A 1 116 ? -7.880 -16.226 -4.542 1.00 95.00 116 ALA A O 1
ATOM 959 N N . ASP A 1 117 ? -5.945 -15.700 -5.547 1.00 91.00 117 ASP A N 1
ATOM 960 C CA . ASP A 1 117 ? -5.161 -16.752 -4.903 1.00 91.00 117 ASP A CA 1
ATOM 961 C C . ASP A 1 117 ? -4.585 -16.232 -3.567 1.00 91.00 117 ASP A C 1
ATOM 963 O O . ASP A 1 117 ? -3.735 -15.330 -3.589 1.00 91.00 117 ASP A O 1
ATOM 967 N N . PRO A 1 118 ? -4.987 -16.782 -2.403 1.00 91.00 118 PRO A N 1
ATOM 968 C CA . PRO A 1 118 ? -4.482 -16.354 -1.095 1.00 91.00 118 PRO A CA 1
ATOM 969 C C . PRO A 1 118 ? -2.975 -16.574 -0.918 1.00 91.00 118 PRO A C 1
ATOM 971 O O . PRO A 1 118 ? -2.354 -15.939 -0.067 1.00 91.00 118 PRO A O 1
ATOM 974 N N . GLN A 1 119 ? -2.349 -17.425 -1.735 1.00 87.31 119 GLN A N 1
ATOM 975 C CA . GLN A 1 119 ? -0.897 -17.599 -1.728 1.00 87.31 119 GLN A CA 1
ATOM 976 C C . GLN A 1 119 ? -0.151 -16.466 -2.439 1.00 87.31 119 GLN A C 1
ATOM 978 O O . GLN A 1 119 ? 1.066 -16.325 -2.283 1.00 87.31 119 GLN A O 1
ATOM 983 N N . ARG A 1 120 ? -0.867 -15.661 -3.227 1.00 90.19 120 ARG A N 1
ATOM 984 C CA . ARG A 1 120 ? -0.295 -14.622 -4.088 1.00 90.19 120 ARG A CA 1
ATOM 985 C C . ARG A 1 120 ? -0.817 -13.232 -3.801 1.00 90.19 120 ARG A C 1
ATOM 987 O O . ARG A 1 120 ? -0.185 -12.269 -4.231 1.00 90.19 120 ARG A O 1
ATOM 994 N N . VAL A 1 121 ? -1.928 -13.125 -3.080 1.00 93.81 121 VAL A N 1
ATOM 995 C CA . VAL A 1 121 ? -2.532 -11.849 -2.720 1.00 93.81 121 VAL A CA 1
ATOM 996 C C . VAL A 1 121 ? -2.631 -11.712 -1.205 1.00 93.81 121 VAL A C 1
ATOM 998 O O . VAL A 1 121 ? -3.385 -12.432 -0.555 1.00 93.81 121 VAL A O 1
ATOM 1001 N N . ARG A 1 122 ? -1.901 -10.745 -0.637 1.00 92.44 122 ARG A N 1
ATOM 1002 C CA . ARG A 1 122 ? -2.085 -10.301 0.752 1.00 92.44 122 ARG A CA 1
ATOM 1003 C C . ARG A 1 122 ? -3.054 -9.127 0.792 1.00 92.44 122 ARG A C 1
ATOM 1005 O O . ARG A 1 122 ? -2.937 -8.188 0.008 1.00 92.44 122 ARG A O 1
ATOM 1012 N N . ILE A 1 123 ? -3.948 -9.131 1.774 1.00 94.31 123 ILE A N 1
ATOM 1013 C CA . ILE A 1 123 ? -4.869 -8.024 2.017 1.00 94.31 123 ILE A CA 1
ATOM 1014 C C . ILE A 1 123 ? -4.567 -7.350 3.360 1.00 94.31 123 ILE A C 1
ATOM 1016 O O . ILE A 1 123 ? -4.542 -7.979 4.418 1.00 94.31 123 ILE A O 1
ATOM 1020 N N . GLU A 1 124 ? -4.313 -6.048 3.299 1.00 94.81 124 GLU A N 1
ATOM 1021 C CA . GLU A 1 124 ? -4.089 -5.176 4.445 1.00 94.81 124 GLU A CA 1
ATOM 1022 C C . GLU A 1 124 ? -5.315 -4.278 4.609 1.00 94.81 124 GLU A C 1
ATOM 1024 O O . GLU A 1 124 ? -5.492 -3.270 3.927 1.00 94.81 124 GLU A O 1
ATOM 1029 N N . THR A 1 125 ? -6.210 -4.673 5.502 1.00 97.25 125 THR A N 1
ATOM 1030 C CA . THR A 1 125 ? -7.487 -3.989 5.705 1.00 97.25 125 THR A CA 1
ATOM 1031 C C . THR A 1 125 ? -7.336 -2.848 6.709 1.00 97.25 125 THR A C 1
ATOM 1033 O O . THR A 1 125 ? -6.485 -2.905 7.597 1.00 97.25 125 THR A O 1
ATOM 1036 N N . SER A 1 126 ? -8.143 -1.799 6.582 1.00 96.31 126 SER A N 1
ATOM 1037 C CA . SER A 1 126 ? -8.180 -0.670 7.515 1.00 96.31 126 SER A CA 1
ATOM 1038 C C . SER A 1 126 ? -9.606 -0.450 7.999 1.00 96.31 126 SER A C 1
ATOM 1040 O O . SER A 1 126 ? -10.496 -0.169 7.199 1.00 96.31 126 SER A O 1
ATOM 1042 N N . PHE A 1 127 ? -9.838 -0.585 9.306 1.00 97.38 127 PHE A N 1
ATOM 1043 C CA . PHE A 1 127 ? -11.165 -0.361 9.871 1.00 97.38 127 PHE A CA 1
ATOM 1044 C C . PHE A 1 127 ? -11.394 1.132 10.127 1.00 97.38 127 PHE A C 1
ATOM 1046 O O . PHE A 1 127 ? -10.633 1.780 10.854 1.00 97.38 127 PHE A O 1
ATOM 1053 N N . HIS A 1 128 ? -12.467 1.672 9.545 1.00 95.62 128 HIS A N 1
ATOM 1054 C CA . HIS A 1 128 ? -12.856 3.077 9.661 1.00 95.62 128 HIS A CA 1
ATOM 1055 C C . HIS A 1 128 ? -14.252 3.198 10.284 1.00 95.62 128 HIS A C 1
ATOM 1057 O O . HIS A 1 128 ? -15.244 3.144 9.557 1.00 95.62 128 HIS A O 1
ATOM 1063 N N . PRO A 1 129 ? -14.365 3.400 11.611 1.00 93.69 129 PRO A N 1
ATOM 1064 C CA . PRO A 1 129 ? -15.660 3.360 12.287 1.00 93.69 129 PRO A CA 1
ATOM 1065 C C . PRO A 1 129 ? -16.605 4.514 11.932 1.00 93.69 129 PRO A C 1
ATOM 1067 O O . PRO A 1 129 ? -17.784 4.451 12.258 1.00 93.69 129 PRO A O 1
ATOM 1070 N N . GLU A 1 130 ? -16.101 5.573 11.287 1.00 92.75 130 GLU A N 1
ATOM 1071 C CA . GLU A 1 130 ? -16.926 6.669 10.760 1.00 92.75 130 GLU A CA 1
ATOM 1072 C C . GLU A 1 130 ? -17.673 6.288 9.471 1.00 92.75 130 GLU A C 1
ATOM 1074 O O . GLU A 1 130 ? -18.596 6.990 9.072 1.00 92.75 130 GLU A O 1
ATOM 1079 N N . SER A 1 131 ? -17.259 5.214 8.790 1.00 95.12 131 SER A N 1
ATOM 1080 C CA . SER A 1 131 ? -17.790 4.824 7.474 1.00 95.12 131 SER A CA 1
ATOM 1081 C C . SER A 1 131 ? -18.241 3.364 7.403 1.00 95.12 131 SER A C 1
ATOM 1083 O O . SER A 1 131 ? -19.063 3.033 6.557 1.00 95.12 131 SER A O 1
ATOM 1085 N N . ALA A 1 132 ? -17.750 2.498 8.292 1.00 95.88 132 ALA A N 1
ATOM 1086 C CA . ALA A 1 132 ? -18.083 1.078 8.325 1.00 95.88 132 ALA A CA 1
ATOM 1087 C C . ALA A 1 132 ? -18.608 0.650 9.699 1.00 95.88 132 ALA A C 1
ATOM 1089 O O . ALA A 1 132 ? -18.062 1.034 10.738 1.00 95.88 132 ALA A O 1
ATOM 1090 N N . LYS A 1 133 ? -19.632 -0.210 9.697 1.00 96.69 133 LYS A N 1
ATOM 1091 C CA . LYS A 1 133 ? -20.083 -0.916 10.900 1.00 96.69 133 LYS A CA 1
ATOM 1092 C C . LYS A 1 133 ? -19.104 -2.030 11.250 1.00 96.69 133 LYS A C 1
ATOM 1094 O O . LYS A 1 133 ? -18.495 -2.644 10.370 1.00 96.69 133 LYS A O 1
ATOM 1099 N N . LEU A 1 134 ? -18.952 -2.285 12.544 1.00 96.38 134 LEU A N 1
ATOM 1100 C CA . LEU A 1 134 ? -17.987 -3.253 13.053 1.00 96.38 134 LEU A CA 1
ATOM 1101 C C . LEU A 1 134 ? -18.372 -4.687 12.658 1.00 96.38 134 LEU A C 1
ATOM 1103 O O . LEU A 1 134 ? -17.517 -5.485 12.273 1.00 96.38 134 LEU A O 1
ATOM 1107 N N . GLU A 1 135 ? -19.666 -4.993 12.689 1.00 97.06 135 GLU A N 1
ATOM 1108 C CA . GLU A 1 135 ? -20.239 -6.292 12.338 1.00 97.06 135 GLU A CA 1
ATOM 1109 C C . GLU A 1 135 ? -20.020 -6.609 10.855 1.00 97.06 135 GLU A C 1
ATOM 1111 O O . GLU A 1 135 ? -19.546 -7.693 10.519 1.00 97.06 135 GLU A O 1
ATOM 1116 N N . ASP A 1 136 ? -20.283 -5.642 9.972 1.00 97.75 136 ASP A N 1
ATOM 1117 C CA . ASP A 1 136 ? -20.099 -5.807 8.527 1.00 97.75 136 ASP A CA 1
ATOM 1118 C C . ASP A 1 136 ? -18.620 -6.036 8.188 1.00 97.75 136 ASP A C 1
ATOM 1120 O O . ASP A 1 136 ? -18.271 -6.943 7.429 1.00 97.75 136 ASP A O 1
ATOM 1124 N N . PHE A 1 137 ? -17.728 -5.244 8.792 1.00 98.31 137 PHE A N 1
ATOM 1125 C CA . PHE A 1 137 ? -16.288 -5.368 8.577 1.00 98.31 137 PHE A CA 1
ATOM 1126 C C . PHE A 1 137 ? -15.760 -6.723 9.066 1.00 98.31 137 PHE A C 1
ATOM 1128 O O . PHE A 1 137 ? -15.089 -7.438 8.320 1.00 98.31 137 PHE A O 1
ATOM 1135 N N . THR A 1 138 ? -16.104 -7.126 10.294 1.00 98.25 138 THR A N 1
ATOM 1136 C CA . THR A 1 138 ? -15.676 -8.420 10.853 1.00 98.25 138 THR A CA 1
ATOM 1137 C C . THR A 1 138 ? -16.298 -9.614 10.130 1.00 98.25 138 THR A C 1
ATOM 1139 O O . THR A 1 138 ? -15.638 -10.644 9.987 1.00 98.25 138 THR A O 1
ATOM 1142 N N . GLY A 1 139 ? -17.520 -9.483 9.606 1.00 98.38 139 GLY A N 1
ATOM 1143 C CA . GLY A 1 139 ? -18.137 -10.474 8.726 1.00 98.38 139 GLY A CA 1
ATOM 1144 C C . GLY A 1 139 ? -17.305 -10.718 7.465 1.00 98.38 139 GLY A C 1
ATOM 1145 O O . GLY A 1 139 ? -16.995 -11.867 7.141 1.00 98.38 139 GLY A O 1
ATOM 1146 N N . LYS A 1 140 ? -16.848 -9.645 6.805 1.00 98.56 140 LYS A N 1
ATOM 1147 C CA . LYS A 1 140 ? -15.956 -9.739 5.636 1.00 98.56 140 LYS A CA 1
ATOM 1148 C C . LYS A 1 140 ? -14.591 -10.335 5.990 1.00 98.56 140 LYS A C 1
ATOM 1150 O O . LYS A 1 140 ? -14.091 -11.172 5.242 1.00 98.56 140 LYS A O 1
ATOM 1155 N N . LEU A 1 141 ? -14.010 -9.989 7.144 1.00 98.31 141 LEU A N 1
ATOM 1156 C CA . LEU A 1 141 ? -12.767 -10.616 7.620 1.00 98.31 141 LEU A CA 1
ATOM 1157 C C . LEU A 1 141 ? -12.916 -12.132 7.795 1.00 98.31 141 LEU A C 1
ATOM 1159 O O . LEU A 1 141 ? -12.091 -12.897 7.298 1.00 98.31 141 LEU A O 1
ATOM 1163 N N . LYS A 1 142 ? -13.995 -12.581 8.447 1.00 98.25 142 LYS A N 1
ATOM 1164 C CA . LYS A 1 142 ? -14.291 -14.012 8.613 1.00 98.25 142 LYS A CA 1
ATOM 1165 C C . LYS A 1 142 ? -14.477 -14.703 7.263 1.00 98.25 142 LYS A C 1
ATOM 1167 O O . LYS A 1 142 ? -13.982 -15.813 7.076 1.00 98.25 142 LYS A O 1
ATOM 1172 N N . ARG A 1 143 ? -15.138 -14.040 6.307 1.00 98.31 143 ARG A N 1
ATOM 1173 C CA . ARG A 1 143 ? -15.314 -14.552 4.940 1.00 98.31 143 ARG A CA 1
ATOM 1174 C C . ARG A 1 143 ? -13.978 -14.739 4.219 1.00 98.31 143 ARG A C 1
ATOM 1176 O O . ARG A 1 143 ? -13.778 -15.791 3.617 1.00 98.31 143 ARG A O 1
ATOM 1183 N N . LEU A 1 144 ? -13.065 -13.771 4.326 1.00 97.94 144 LEU A N 1
ATOM 1184 C CA . LEU A 1 144 ? -11.703 -13.863 3.787 1.00 97.94 144 LEU A CA 1
ATOM 1185 C C . LEU A 1 144 ? -10.932 -15.035 4.414 1.00 97.94 144 LEU A C 1
ATOM 1187 O O . LEU A 1 144 ? -10.403 -15.875 3.688 1.00 97.94 144 LEU A O 1
ATOM 1191 N N . LYS A 1 145 ? -10.938 -15.150 5.749 1.00 96.19 145 LYS A N 1
ATOM 1192 C CA . LYS A 1 145 ? -10.270 -16.256 6.459 1.00 96.19 145 LYS A CA 1
ATOM 1193 C C . LYS A 1 145 ? -10.817 -17.627 6.078 1.00 96.19 145 LYS A C 1
ATOM 1195 O O . LYS A 1 145 ? -10.046 -18.560 5.880 1.00 96.19 145 LYS A O 1
ATOM 1200 N N . ALA A 1 146 ? -12.133 -17.748 5.903 1.00 97.25 146 ALA A N 1
ATOM 1201 C CA . ALA A 1 146 ? -12.760 -18.989 5.452 1.00 97.25 146 ALA A CA 1
ATOM 1202 C C . ALA A 1 146 ? -12.283 -19.448 4.055 1.00 97.25 146 ALA A C 1
ATOM 1204 O O . ALA A 1 146 ? -12.453 -20.616 3.724 1.00 97.25 146 ALA A O 1
ATOM 1205 N N . HIS A 1 147 ? -11.671 -18.558 3.262 1.00 96.56 147 HIS A N 1
ATOM 1206 C CA . HIS A 1 147 ? -11.087 -18.856 1.946 1.00 96.56 147 HIS A CA 1
ATOM 1207 C C . HIS A 1 147 ? -9.550 -18.846 1.959 1.00 96.56 147 HIS A C 1
ATOM 1209 O O . HIS A 1 147 ? -8.921 -18.723 0.913 1.00 96.56 147 HIS A O 1
ATOM 1215 N N . GLY A 1 148 ? -8.929 -18.978 3.135 1.00 93.50 148 GLY A N 1
ATOM 1216 C CA . GLY A 1 148 ? -7.481 -19.146 3.273 1.00 93.50 148 GLY A CA 1
ATOM 1217 C C . GLY A 1 148 ? -6.664 -17.854 3.228 1.00 93.50 148 GLY A C 1
ATOM 1218 O O . GLY A 1 148 ? -5.437 -17.922 3.245 1.00 93.50 148 GLY A O 1
ATOM 1219 N N . PHE A 1 149 ? -7.307 -16.684 3.189 1.00 93.81 149 PHE A N 1
ATOM 1220 C CA . PHE A 1 149 ? -6.604 -15.410 3.338 1.00 93.81 149 PHE A CA 1
ATOM 1221 C C . PHE A 1 149 ? -6.289 -15.130 4.809 1.00 93.81 149 PHE A C 1
ATOM 1223 O O . PHE A 1 149 ? -7.094 -15.406 5.693 1.00 93.81 149 PHE A O 1
ATOM 1230 N N . GLU A 1 150 ? -5.163 -14.465 5.059 1.00 91.69 150 GLU A N 1
ATOM 1231 C CA . GLU A 1 150 ? -4.794 -13.956 6.384 1.00 91.69 150 GLU A CA 1
ATOM 1232 C C . GLU A 1 150 ? -4.804 -12.418 6.378 1.00 91.69 150 GLU A C 1
ATOM 1234 O O . GLU A 1 150 ? -3.753 -11.790 6.207 1.00 91.69 150 GLU A O 1
ATOM 1239 N N . PRO A 1 151 ? -5.990 -11.782 6.486 1.00 93.38 151 PRO A N 1
ATOM 1240 C CA . PRO A 1 151 ? -6.097 -10.331 6.472 1.00 93.38 151 PRO A CA 1
ATOM 1241 C C . PRO A 1 151 ? -5.439 -9.724 7.714 1.00 93.38 151 PRO A C 1
ATOM 1243 O O . PRO A 1 151 ? -5.720 -10.122 8.845 1.00 93.38 151 PRO A O 1
ATOM 1246 N N . THR A 1 152 ? -4.615 -8.695 7.520 1.00 91.25 152 THR A N 1
ATOM 1247 C CA . THR A 1 152 ? -4.184 -7.839 8.635 1.00 91.25 152 THR A CA 1
ATOM 1248 C C . THR A 1 152 ? -5.163 -6.690 8.798 1.00 91.25 152 THR A C 1
ATOM 1250 O O . THR A 1 152 ? -5.671 -6.173 7.800 1.00 91.25 152 THR A O 1
ATOM 1253 N N . VAL A 1 153 ? -5.390 -6.238 10.030 1.00 94.31 153 VAL A N 1
ATOM 1254 C CA . VAL A 1 153 ? -6.271 -5.097 10.298 1.00 94.31 153 VAL A CA 1
ATOM 1255 C C . VAL A 1 153 ? -5.452 -3.935 10.831 1.00 94.31 153 VAL A C 1
ATOM 1257 O O . VAL A 1 153 ? -4.744 -4.073 11.823 1.00 94.31 153 VAL A O 1
ATOM 1260 N N . ASN A 1 154 ? -5.569 -2.778 10.196 1.00 92.88 154 ASN A N 1
ATOM 1261 C CA . ASN A 1 154 ? -5.030 -1.518 10.675 1.00 92.88 154 ASN A CA 1
ATOM 1262 C C . ASN A 1 154 ? -6.150 -0.687 11.302 1.00 92.88 154 ASN A C 1
ATOM 1264 O O . ASN A 1 154 ? -7.259 -0.604 10.769 1.00 92.88 154 ASN A O 1
ATOM 1268 N N . PHE A 1 155 ? -5.849 -0.037 12.420 1.00 93.31 155 PHE A N 1
ATOM 1269 C CA . PHE A 1 155 ? -6.756 0.904 13.063 1.00 93.31 155 PHE A CA 1
ATOM 1270 C C . PHE A 1 155 ? -6.004 2.167 13.467 1.00 93.31 155 PHE A C 1
ATOM 1272 O O . PHE A 1 155 ? -4.950 2.089 14.100 1.00 93.31 155 PHE A O 1
ATOM 1279 N N . VAL A 1 156 ? -6.547 3.332 13.106 1.00 92.25 156 VAL A N 1
ATOM 1280 C CA . VAL A 1 156 ? -5.976 4.628 13.486 1.00 92.25 156 VAL A CA 1
ATOM 1281 C C . VAL A 1 156 ? -6.669 5.103 14.764 1.00 92.25 156 VAL A C 1
ATOM 1283 O O . VAL A 1 156 ? -7.853 5.439 14.712 1.00 92.25 156 VAL A O 1
ATOM 1286 N N . PRO A 1 157 ? -5.962 5.168 15.905 1.00 89.50 157 PRO A N 1
ATOM 1287 C CA . PRO A 1 157 ? -6.506 5.577 17.187 1.00 89.50 157 PRO A CA 1
ATOM 1288 C C . PRO A 1 157 ? -6.621 7.107 17.263 1.00 89.50 157 PRO A C 1
ATOM 1290 O O . PRO A 1 157 ? -6.014 7.753 18.108 1.00 89.50 157 PRO A O 1
ATOM 1293 N N . TRP A 1 158 ? -7.367 7.708 16.33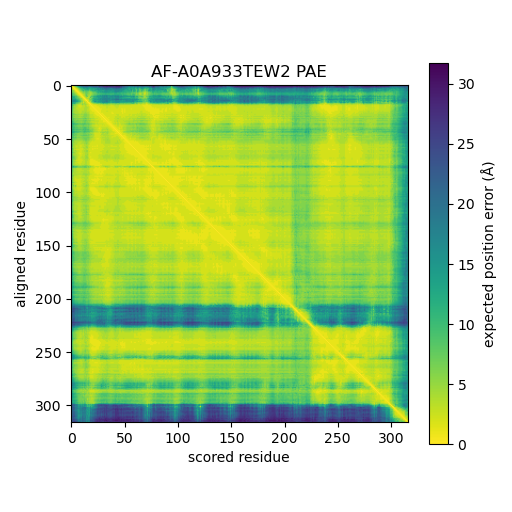7 1.00 94.25 158 TRP A N 1
ATOM 1294 C CA . TRP A 1 158 ? -7.674 9.140 16.350 1.00 94.25 158 TRP A CA 1
ATOM 1295 C C . TRP A 1 158 ? -8.357 9.516 17.679 1.00 94.25 158 TRP A C 1
ATOM 1297 O O . TRP A 1 158 ? -9.157 8.708 18.148 1.00 94.25 158 TRP A O 1
ATOM 1307 N N . PRO A 1 159 ? -8.080 10.677 18.314 1.00 93.00 159 PRO A N 1
ATOM 1308 C CA . PRO A 1 159 ? -8.497 10.932 19.698 1.00 93.00 159 PRO A CA 1
ATOM 1309 C C . PRO A 1 159 ? -9.990 10.693 19.979 1.00 93.00 159 PRO A C 1
ATOM 1311 O O . PRO A 1 159 ? -10.296 9.983 20.939 1.00 93.00 159 PRO A O 1
ATOM 1314 N N . PRO A 1 160 ? -10.929 11.121 19.111 1.00 94.00 160 PRO A N 1
ATOM 1315 C CA . PRO A 1 160 ? -12.352 10.805 19.268 1.00 94.00 160 PRO A CA 1
ATOM 1316 C C . PRO A 1 160 ? -12.704 9.312 19.236 1.00 94.00 160 PRO A C 1
ATOM 1318 O O . PRO A 1 160 ? -13.786 8.935 19.671 1.00 94.00 160 PRO A O 1
ATOM 1321 N N . LEU A 1 161 ? -11.822 8.448 18.734 1.00 93.38 161 LEU A N 1
ATOM 1322 C CA . LEU A 1 161 ? -12.014 7.001 18.619 1.00 93.38 161 LEU A CA 1
ATOM 1323 C C . LEU A 1 161 ? -11.272 6.193 19.695 1.00 93.38 161 LEU A C 1
ATOM 1325 O O . LEU A 1 161 ? -11.437 4.974 19.739 1.00 93.38 161 LEU A O 1
ATOM 1329 N N . LEU A 1 162 ? -10.486 6.824 20.577 1.00 92.00 162 LEU A N 1
ATOM 1330 C CA . LEU A 1 162 ? -9.713 6.109 21.605 1.00 92.00 162 LEU A CA 1
ATOM 1331 C C . LEU A 1 162 ? -10.596 5.272 22.538 1.00 92.00 162 LEU A C 1
ATOM 1333 O O . LEU A 1 162 ? -10.236 4.150 22.890 1.00 92.00 162 LEU A O 1
ATOM 1337 N N . HIS A 1 163 ? -11.789 5.770 22.866 1.00 90.94 163 HIS A N 1
ATOM 1338 C CA . HIS A 1 163 ? -12.756 5.054 23.701 1.00 90.94 163 HIS A CA 1
ATOM 1339 C C . HIS A 1 163 ? -13.223 3.719 23.089 1.00 90.94 163 HIS A C 1
ATOM 1341 O O . HIS A 1 163 ? -13.674 2.836 23.813 1.00 90.94 163 HIS A O 1
ATOM 1347 N N . ARG A 1 164 ? -13.078 3.539 21.767 1.00 91.69 164 ARG A N 1
ATOM 1348 C CA . ARG A 1 164 ? -13.477 2.320 21.044 1.00 91.69 164 ARG A CA 1
ATOM 1349 C C . ARG A 1 164 ? -12.375 1.274 20.938 1.00 91.69 164 ARG A C 1
ATOM 1351 O O . ARG A 1 164 ? -12.608 0.201 20.392 1.00 91.69 164 ARG A O 1
ATOM 1358 N N . LEU A 1 165 ? -11.167 1.547 21.436 1.00 90.94 165 LEU A N 1
ATOM 1359 C CA . LEU A 1 165 ? -10.024 0.646 21.258 1.00 90.94 165 LEU A CA 1
ATOM 1360 C C . LEU A 1 165 ? -10.281 -0.769 21.778 1.00 90.94 165 LEU A C 1
ATOM 1362 O O . LEU A 1 165 ? -9.895 -1.730 21.117 1.00 90.94 165 LEU A O 1
ATOM 1366 N N . GLY A 1 166 ? -10.918 -0.894 22.945 1.00 91.50 166 GLY A N 1
ATOM 1367 C CA . GLY A 1 166 ? -11.247 -2.195 23.533 1.00 91.50 166 GLY A CA 1
ATOM 1368 C C . GLY A 1 166 ? -12.242 -2.979 22.677 1.00 91.50 166 GLY A C 1
ATOM 1369 O O . GLY A 1 166 ? -11.983 -4.131 22.344 1.00 91.50 166 GLY A O 1
ATOM 1370 N N . GLU A 1 167 ? -13.329 -2.323 22.262 1.00 94.81 167 GLU A N 1
ATOM 1371 C CA . GLU A 1 167 ? -14.364 -2.887 21.384 1.00 94.81 167 GLU A CA 1
ATOM 1372 C C . GLU A 1 167 ?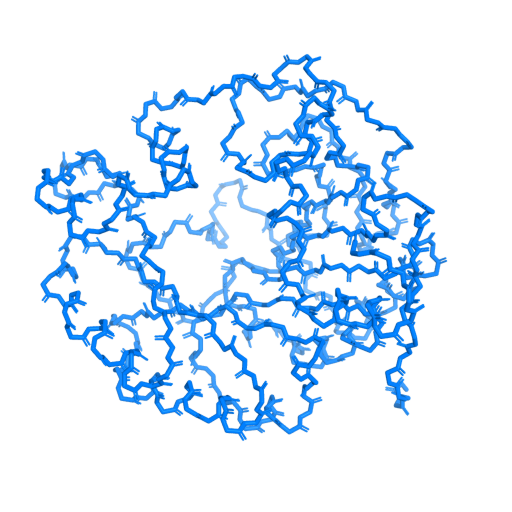 -13.765 -3.371 20.054 1.00 94.81 167 GLU A C 1
ATOM 1374 O O . GLU A 1 167 ? -13.971 -4.516 19.654 1.00 94.81 167 GLU A O 1
ATOM 1379 N N . VAL A 1 168 ? -12.967 -2.525 19.394 1.00 94.31 168 VAL A N 1
ATOM 1380 C CA . VAL A 1 168 ? -12.336 -2.855 18.110 1.00 94.31 168 VAL A CA 1
ATOM 1381 C C . VAL A 1 168 ? -11.362 -4.019 18.262 1.00 94.31 168 VAL A C 1
ATOM 1383 O O . VAL A 1 168 ? -11.420 -4.951 17.466 1.00 94.31 168 VAL A O 1
ATOM 1386 N N . LYS A 1 169 ? -10.491 -4.006 19.282 1.00 92.75 169 LYS A N 1
ATOM 1387 C CA . LYS A 1 169 ? -9.553 -5.112 19.541 1.00 92.75 169 LYS A CA 1
ATOM 1388 C C . LYS A 1 169 ? -10.296 -6.434 19.722 1.00 92.75 169 LYS A C 1
ATOM 1390 O O . LYS A 1 169 ? -10.015 -7.377 18.990 1.00 92.75 169 LYS A O 1
ATOM 1395 N N . ALA A 1 170 ? -11.284 -6.463 20.615 1.00 95.06 170 ALA A N 1
ATOM 1396 C CA . ALA A 1 170 ? -12.059 -7.666 20.904 1.00 95.06 170 ALA A CA 1
ATOM 1397 C C . ALA A 1 170 ? -12.799 -8.193 19.663 1.00 95.06 170 ALA A C 1
ATOM 1399 O O . ALA A 1 170 ? -12.825 -9.397 19.414 1.00 95.06 170 ALA A O 1
ATOM 1400 N N . ALA A 1 171 ? -13.363 -7.302 18.845 1.00 96.19 171 ALA A N 1
ATOM 1401 C CA . ALA A 1 171 ? -14.060 -7.691 17.625 1.00 96.19 171 ALA A CA 1
ATOM 1402 C C . ALA A 1 171 ? -13.118 -8.263 16.550 1.00 96.19 171 ALA A C 1
ATOM 1404 O O . ALA A 1 171 ? -13.464 -9.258 15.909 1.00 96.19 171 ALA A O 1
ATOM 1405 N N . MET A 1 172 ? -11.922 -7.686 16.370 1.00 95.50 172 MET A N 1
ATOM 1406 C CA . MET A 1 172 ? -10.924 -8.225 15.435 1.00 95.50 172 MET A CA 1
ATOM 1407 C C . MET A 1 172 ? -10.366 -9.566 15.919 1.00 95.50 172 MET A C 1
ATOM 1409 O O . MET A 1 172 ? -10.292 -10.510 15.132 1.00 95.50 172 MET A O 1
ATOM 1413 N N . GLU A 1 173 ? -10.066 -9.690 17.215 1.00 93.31 173 GLU A N 1
ATOM 1414 C CA . GLU A 1 173 ? -9.639 -10.949 17.837 1.00 93.31 173 GLU A CA 1
ATOM 1415 C C . GLU A 1 173 ? -10.713 -12.037 17.683 1.00 93.31 173 GLU A C 1
ATOM 1417 O O . GLU A 1 173 ? -10.409 -13.151 17.260 1.00 93.31 173 GLU A O 1
ATOM 1422 N N . GLY A 1 174 ? -11.988 -11.699 17.903 1.00 95.62 174 GLY A N 1
ATOM 1423 C CA . GLY A 1 174 ? -13.128 -12.590 17.661 1.00 95.62 174 GLY A CA 1
ATOM 1424 C C . GLY A 1 174 ? -13.359 -12.941 16.183 1.00 95.62 174 GLY A C 1
ATOM 1425 O O . GLY A 1 174 ? -14.043 -13.918 15.872 1.00 95.62 174 GLY A O 1
ATOM 1426 N N . ALA A 1 175 ? -12.786 -12.175 15.253 1.00 95.50 175 ALA A N 1
ATOM 1427 C CA . ALA A 1 175 ? -12.707 -12.510 13.831 1.00 95.50 175 ALA A CA 1
ATOM 1428 C C . ALA A 1 175 ? -11.420 -13.277 13.466 1.00 95.50 175 ALA A C 1
ATOM 1430 O O . ALA A 1 175 ? -11.187 -13.551 12.290 1.00 95.50 175 ALA A O 1
ATOM 1431 N N . GLY A 1 176 ? -10.583 -13.629 14.447 1.00 93.88 176 GLY A N 1
ATOM 1432 C CA . GLY A 1 176 ? -9.313 -14.324 14.243 1.00 93.88 176 GLY A CA 1
ATOM 1433 C C . GLY A 1 176 ? -8.232 -13.449 13.605 1.00 93.88 176 GLY A C 1
ATOM 1434 O O . GLY A 1 176 ? -7.345 -13.976 12.935 1.00 93.88 176 GLY A O 1
ATOM 1435 N N . CYS A 1 177 ? -8.324 -12.126 13.750 1.00 92.25 177 CYS A N 1
ATOM 1436 C CA . CYS A 1 177 ? -7.401 -11.165 13.156 1.00 92.25 177 CYS A CA 1
ATOM 1437 C C . CYS A 1 177 ? -6.691 -10.351 14.239 1.00 92.25 177 CYS A C 1
ATOM 1439 O O . CYS A 1 177 ? -7.313 -9.869 15.183 1.00 92.25 177 CYS A O 1
ATOM 1441 N N . GLN A 1 178 ? -5.390 -10.125 14.068 1.00 84.06 178 GLN A N 1
ATOM 1442 C CA . GLN A 1 178 ? -4.657 -9.183 14.909 1.00 84.06 178 GLN A CA 1
ATOM 1443 C C . GLN A 1 178 ? -4.835 -7.756 14.377 1.00 84.06 178 GLN A C 1
ATOM 1445 O O . GLN A 1 178 ? -4.700 -7.509 13.174 1.00 84.06 178 GLN A O 1
ATOM 1450 N N . VAL A 1 179 ? -5.089 -6.806 15.282 1.00 87.81 179 VAL A N 1
ATOM 1451 C CA . VAL A 1 179 ? -5.128 -5.381 14.943 1.00 87.81 179 VAL A CA 1
ATOM 1452 C C . VAL A 1 179 ? -3.768 -4.725 15.178 1.00 87.81 179 VAL A C 1
ATOM 1454 O O . VAL A 1 179 ? -3.181 -4.816 16.256 1.00 87.81 179 VAL A O 1
ATOM 1457 N N . THR A 1 180 ? -3.271 -4.038 14.157 1.00 87.25 180 THR A N 1
ATOM 1458 C CA . THR A 1 180 ? -2.126 -3.134 14.239 1.00 87.25 180 THR A CA 1
ATOM 1459 C C . THR A 1 180 ? -2.643 -1.716 14.437 1.00 87.25 180 THR A C 1
ATOM 1461 O O . THR A 1 180 ? -3.415 -1.192 13.631 1.00 87.25 180 THR A O 1
ATOM 1464 N N . LEU A 1 181 ? -2.223 -1.088 15.531 1.00 86.88 181 LEU A N 1
ATOM 1465 C CA . LEU A 1 181 ? -2.578 0.293 15.832 1.00 86.88 181 LEU A CA 1
ATOM 1466 C C . LEU A 1 181 ? -1.579 1.218 15.142 1.00 86.88 181 LEU A C 1
ATOM 1468 O O . LEU A 1 181 ? -0.386 1.169 15.432 1.00 86.88 181 LEU A O 1
ATOM 1472 N N . GLN A 1 182 ? -2.066 2.061 14.236 1.00 85.12 182 GLN A N 1
ATOM 1473 C CA . GLN A 1 182 ? -1.255 3.062 13.550 1.00 85.12 182 GLN A CA 1
ATOM 1474 C C . GLN A 1 182 ? -1.527 4.434 14.161 1.00 85.12 182 GLN A C 1
ATOM 1476 O O . GLN A 1 182 ? -2.598 4.975 13.900 1.00 85.12 182 GLN A O 1
ATOM 1481 N N . PRO A 1 183 ? -0.611 5.020 14.951 1.00 85.12 183 PRO A N 1
ATOM 1482 C CA . PRO A 1 183 ? -0.864 6.273 15.657 1.00 85.12 183 PRO A CA 1
ATOM 1483 C C . PRO A 1 183 ? -1.413 7.364 14.731 1.00 85.12 183 PRO A C 1
ATOM 1485 O O . PRO A 1 183 ? -0.860 7.601 13.655 1.00 85.12 183 PRO A O 1
ATOM 1488 N N . PHE A 1 184 ? -2.482 8.049 15.154 1.00 89.69 184 PHE A N 1
ATOM 1489 C CA . PHE A 1 184 ? -2.954 9.241 14.447 1.00 89.69 184 PHE A CA 1
ATOM 1490 C C . PHE A 1 184 ? -1.833 10.272 14.319 1.00 89.69 184 PHE A C 1
ATOM 1492 O O . PHE A 1 184 ? -1.079 10.523 15.262 1.00 89.69 184 PHE A O 1
ATOM 1499 N N . ILE A 1 185 ? -1.750 10.856 13.130 1.00 84.69 185 ILE A N 1
ATOM 1500 C CA . ILE A 1 185 ? -0.796 11.895 12.778 1.00 84.69 185 ILE A CA 1
ATOM 1501 C C . ILE A 1 185 ? -1.600 13.049 12.215 1.00 84.69 185 ILE A C 1
ATOM 1503 O O . ILE A 1 185 ? -2.290 12.899 11.207 1.00 84.69 185 ILE A O 1
ATOM 1507 N N . GLY A 1 186 ? -1.489 14.194 12.867 1.00 87.75 186 GLY A N 1
ATOM 1508 C CA . GLY A 1 186 ? -2.254 15.375 12.515 1.00 87.75 186 GLY A CA 1
ATOM 1509 C C . GLY A 1 186 ? -2.494 16.245 13.731 1.00 87.75 186 GLY A C 1
ATOM 1510 O O . GLY A 1 186 ? -1.919 16.030 14.799 1.00 87.75 186 GLY A O 1
ATOM 1511 N N . GLU A 1 187 ? -3.347 17.238 13.552 1.00 90.81 187 GLU A N 1
ATOM 1512 C CA . GLU A 1 187 ? -3.786 18.115 14.624 1.00 90.81 187 GLU A CA 1
ATOM 1513 C C . GLU A 1 187 ? -5.224 17.774 15.004 1.00 90.81 187 GLU A C 1
ATOM 1515 O O . GLU A 1 187 ? -6.059 17.492 14.142 1.00 90.81 187 GLU A O 1
ATOM 1520 N N . TRP A 1 188 ? -5.507 17.772 16.301 1.00 93.06 188 TRP A N 1
ATOM 1521 C CA . TRP A 1 188 ? -6.857 17.646 16.828 1.00 93.06 188 TRP A CA 1
ATOM 1522 C C . TRP A 1 188 ? -6.977 18.481 18.101 1.00 93.06 188 TRP A C 1
ATOM 1524 O O . TRP A 1 188 ? -6.140 18.351 18.992 1.00 93.06 188 TRP A O 1
ATOM 1534 N N . GLU A 1 189 ? -7.985 19.358 18.157 1.00 93.56 189 GLU A N 1
ATOM 1535 C CA . GLU A 1 189 ? -8.264 20.245 19.303 1.00 93.56 189 GLU A CA 1
ATOM 1536 C C . GLU A 1 189 ? -7.017 20.997 19.816 1.00 93.56 189 GLU A C 1
ATOM 1538 O O . GLU A 1 189 ? -6.735 21.051 21.012 1.00 93.56 189 GLU A O 1
ATOM 1543 N N . GLY A 1 190 ? -6.224 21.550 18.889 1.00 92.44 190 GLY A N 1
ATOM 1544 C CA . GLY A 1 190 ? -5.011 22.315 19.200 1.00 92.44 190 GLY A CA 1
ATOM 1545 C C . GLY A 1 190 ? -3.823 21.474 19.684 1.00 92.44 190 GLY A C 1
ATOM 1546 O O . GLY A 1 190 ? -2.792 22.027 20.066 1.00 92.44 190 GLY A O 1
ATOM 1547 N N . ARG A 1 191 ? -3.930 20.139 19.672 1.00 91.50 191 ARG A N 1
ATOM 1548 C CA . ARG A 1 191 ? -2.835 19.217 20.000 1.00 91.50 191 ARG A CA 1
ATOM 1549 C C . ARG A 1 191 ? -2.310 18.536 18.746 1.00 91.50 191 ARG A C 1
ATOM 1551 O O . ARG A 1 191 ? -3.070 18.048 17.911 1.00 91.50 191 ARG A O 1
ATOM 1558 N N . ARG A 1 192 ? -0.984 18.443 18.647 1.00 89.00 192 ARG A N 1
ATOM 1559 C CA . ARG A 1 192 ? -0.296 17.736 17.564 1.00 89.00 192 ARG A CA 1
ATOM 1560 C C . ARG A 1 192 ? -0.040 16.286 17.953 1.00 89.00 192 ARG A C 1
ATOM 1562 O O . ARG A 1 192 ? 0.610 16.021 18.959 1.00 89.00 192 ARG A O 1
ATOM 1569 N N . TYR A 1 193 ? -0.519 15.355 17.143 1.00 87.25 193 TYR A N 1
ATOM 1570 C CA . TYR A 1 193 ? -0.359 13.918 17.333 1.00 87.25 193 TYR A CA 1
ATOM 1571 C C . TYR A 1 193 ? 0.724 13.355 16.400 1.00 87.25 193 TYR A C 1
ATOM 1573 O O . TYR A 1 193 ? 0.872 13.842 15.272 1.00 87.25 193 TYR A O 1
ATOM 1581 N N . PRO A 1 194 ? 1.473 12.327 16.846 1.00 84.25 194 PRO A N 1
ATOM 1582 C CA . PRO A 1 194 ? 1.207 11.495 18.030 1.00 84.25 194 PRO A CA 1
ATOM 1583 C C . PRO A 1 194 ? 1.781 12.003 19.378 1.00 84.25 194 PRO A C 1
ATOM 1585 O O . PRO A 1 194 ? 1.644 11.328 20.392 1.00 84.25 194 PRO A O 1
ATOM 1588 N N . GLN A 1 195 ? 2.387 13.190 19.454 1.00 80.19 195 GLN A N 1
ATOM 1589 C CA . GLN A 1 195 ? 2.942 13.751 20.703 1.00 80.19 195 GLN A CA 1
ATOM 1590 C C . GLN A 1 195 ? 1.872 14.038 21.747 1.00 80.19 195 GLN A C 1
ATOM 1592 O O . GLN A 1 195 ? 2.111 13.845 22.936 1.00 80.19 195 GLN A O 1
ATOM 1597 N N . GLY A 1 196 ? 0.715 14.498 21.276 1.00 86.88 196 GLY A N 1
ATOM 1598 C CA . GLY A 1 196 ? -0.430 14.885 22.084 1.00 86.88 196 GLY A CA 1
ATOM 1599 C C . GLY A 1 196 ? -1.126 13.723 22.783 1.00 86.88 196 GLY A C 1
ATOM 1600 O O . GLY A 1 196 ? -2.021 13.989 23.582 1.00 86.88 196 GLY A O 1
ATOM 1601 N N . TYR A 1 197 ? -0.730 12.470 22.515 1.00 88.06 197 TYR A N 1
ATOM 1602 C CA . TYR A 1 197 ? -1.154 11.356 23.356 1.00 88.06 197 TYR A CA 1
ATOM 1603 C C . TYR A 1 197 ? -0.548 11.485 24.754 1.00 88.06 197 TYR A C 1
ATOM 1605 O O . TYR A 1 197 ? 0.646 11.766 24.907 1.00 88.06 197 TYR A O 1
ATOM 1613 N N . THR A 1 198 ? -1.352 11.208 25.772 1.00 88.75 198 THR A N 1
ATOM 1614 C CA . THR A 1 198 ? -0.870 11.027 27.143 1.00 88.75 198 THR A CA 1
ATOM 1615 C C . THR A 1 198 ? 0.020 9.787 27.237 1.00 88.75 198 THR A C 1
ATOM 1617 O O . THR A 1 198 ? 0.005 8.914 26.364 1.00 88.75 198 THR A O 1
ATOM 1620 N N . ASP A 1 199 ? 0.814 9.672 28.298 1.00 84.69 199 ASP A N 1
ATOM 1621 C CA . ASP A 1 199 ? 1.678 8.500 28.468 1.00 84.69 199 ASP A CA 1
ATOM 1622 C C . ASP A 1 199 ? 0.878 7.203 28.654 1.00 84.69 199 ASP A C 1
ATOM 1624 O O . ASP A 1 199 ? 1.307 6.148 28.183 1.00 84.69 199 ASP A O 1
ATOM 1628 N N . ASP A 1 200 ? -0.306 7.277 29.267 1.00 86.69 200 ASP A N 1
ATOM 1629 C CA . ASP A 1 200 ? -1.230 6.144 29.371 1.00 86.69 200 ASP A CA 1
ATOM 1630 C C . ASP A 1 200 ? -1.790 5.737 28.009 1.00 86.69 200 ASP A C 1
ATOM 1632 O O . ASP A 1 200 ? -1.797 4.551 27.677 1.00 86.69 200 ASP A O 1
ATOM 1636 N N . GLU A 1 201 ? -2.181 6.705 27.177 1.00 87.88 201 GLU A N 1
ATOM 1637 C CA . GLU A 1 201 ? -2.605 6.439 25.801 1.00 87.88 201 GLU A CA 1
ATOM 1638 C C . GLU A 1 201 ? -1.465 5.802 24.999 1.00 87.88 201 GLU A C 1
ATOM 1640 O O . GLU A 1 201 ? -1.657 4.757 24.381 1.00 87.88 201 GLU A O 1
ATOM 1645 N N . LYS A 1 202 ? -0.244 6.348 25.063 1.00 83.81 202 LYS A N 1
ATOM 1646 C CA . LYS A 1 202 ? 0.921 5.767 24.372 1.00 83.81 202 LYS A CA 1
ATOM 1647 C C . LYS A 1 202 ? 1.206 4.334 24.829 1.00 83.81 202 LYS A C 1
ATOM 1649 O O . LYS A 1 202 ? 1.491 3.474 23.989 1.00 83.81 202 LYS A O 1
ATOM 1654 N N . ARG A 1 203 ? 1.085 4.049 26.133 1.00 82.38 203 ARG A N 1
ATOM 1655 C CA . ARG A 1 203 ? 1.188 2.687 26.686 1.00 82.38 203 ARG A CA 1
ATOM 1656 C C . ARG A 1 203 ? 0.087 1.771 26.147 1.00 82.38 203 ARG A C 1
ATOM 1658 O O . ARG A 1 203 ? 0.399 0.671 25.688 1.00 82.38 203 ARG A O 1
ATOM 1665 N N . ALA A 1 204 ? -1.169 2.218 26.145 1.00 81.19 204 ALA A N 1
ATOM 1666 C CA . ALA A 1 204 ? -2.320 1.445 25.666 1.00 81.19 204 ALA A CA 1
ATOM 1667 C C . ALA A 1 204 ? -2.261 1.150 24.155 1.00 81.19 204 ALA A C 1
ATOM 1669 O O . ALA A 1 204 ? -2.705 0.091 23.691 1.00 81.19 204 ALA A O 1
ATOM 1670 N N . LEU A 1 205 ? -1.678 2.077 23.392 1.00 80.50 205 LEU A N 1
ATOM 1671 C CA . LEU A 1 205 ? -1.422 1.943 21.961 1.00 80.50 205 LEU A CA 1
ATOM 1672 C C . LEU A 1 205 ? -0.195 1.080 21.646 1.00 80.50 205 LEU A C 1
ATOM 1674 O O . LEU A 1 205 ? 0.015 0.729 20.489 1.00 80.50 205 LEU A O 1
ATOM 1678 N N . GLY A 1 206 ? 0.615 0.726 22.649 1.00 75.38 206 GLY A N 1
ATOM 1679 C CA . GLY A 1 206 ? 1.851 -0.027 22.441 1.00 75.38 206 GLY A CA 1
ATOM 1680 C C . GLY A 1 206 ? 2.899 0.749 21.641 1.00 75.38 206 GLY A C 1
ATOM 1681 O O . GLY A 1 206 ? 3.790 0.134 21.063 1.00 75.38 206 GLY A O 1
ATOM 1682 N N . ILE A 1 207 ? 2.813 2.085 21.617 1.00 69.00 207 ILE A N 1
ATOM 1683 C CA . ILE A 1 207 ? 3.712 2.950 20.837 1.00 69.00 207 ILE A CA 1
ATOM 1684 C C . ILE A 1 207 ? 5.182 2.722 21.220 1.00 69.00 207 ILE A C 1
ATOM 1686 O O . ILE A 1 207 ? 6.052 2.777 20.360 1.00 69.00 207 ILE A O 1
ATOM 1690 N N . PHE A 1 208 ? 5.446 2.394 22.486 1.00 59.06 208 PHE A N 1
ATOM 1691 C CA . PHE A 1 208 ? 6.792 2.151 23.010 1.00 59.06 208 PHE A CA 1
ATOM 1692 C C . PHE A 1 208 ? 7.326 0.723 22.795 1.00 59.06 208 PHE A C 1
ATOM 1694 O O . PHE A 1 208 ? 8.440 0.437 23.215 1.00 59.06 208 PHE A O 1
ATOM 1701 N N . LYS A 1 209 ? 6.533 -0.206 22.241 1.00 58.88 209 LYS A N 1
ATOM 1702 C CA . LYS A 1 209 ? 6.882 -1.643 22.206 1.00 58.88 209 LYS A CA 1
ATOM 1703 C C . LYS A 1 209 ? 7.437 -2.133 20.869 1.00 58.88 209 LYS A C 1
ATOM 1705 O O . LYS A 1 209 ? 7.912 -3.260 20.800 1.00 58.88 209 LYS A O 1
ATOM 1710 N N . ASP A 1 210 ? 7.338 -1.330 19.818 1.00 57.25 210 ASP A N 1
ATOM 1711 C CA . ASP A 1 210 ? 7.718 -1.719 18.461 1.00 57.25 210 ASP A CA 1
ATOM 1712 C C . ASP A 1 210 ? 8.694 -0.681 17.900 1.00 57.25 210 ASP A C 1
ATOM 1714 O O . ASP A 1 210 ? 8.328 0.484 17.760 1.00 57.25 210 ASP A O 1
ATOM 1718 N N . GLU A 1 211 ? 9.919 -1.092 17.555 1.00 55.12 211 GLU A N 1
ATOM 1719 C CA . GLU A 1 211 ? 10.935 -0.223 16.939 1.00 55.12 211 GLU A CA 1
ATOM 1720 C C . GLU A 1 211 ? 10.426 0.450 15.646 1.00 55.12 211 GLU A C 1
ATOM 1722 O O . GLU A 1 211 ? 10.853 1.554 15.291 1.00 55.12 211 GLU A O 1
ATOM 1727 N N . CYS A 1 212 ? 9.493 -0.191 14.926 1.00 54.25 212 CYS A N 1
ATOM 1728 C CA . CYS A 1 212 ? 8.819 0.394 13.768 1.00 54.25 212 CYS A CA 1
ATOM 1729 C C . CYS A 1 212 ? 7.935 1.575 14.181 1.00 54.25 212 CYS A C 1
ATOM 1731 O O . CYS A 1 212 ? 7.946 2.622 13.520 1.00 54.25 212 CYS A O 1
ATOM 1733 N N . ASN A 1 213 ? 7.199 1.432 15.285 1.00 59.28 213 ASN A N 1
ATOM 1734 C CA . ASN A 1 213 ? 6.424 2.521 15.864 1.00 59.28 213 ASN A CA 1
ATOM 1735 C C . ASN A 1 213 ? 7.339 3.580 16.461 1.00 59.28 213 ASN A C 1
ATOM 1737 O O . ASN A 1 213 ? 7.068 4.746 16.239 1.00 59.28 213 ASN A O 1
ATOM 1741 N N . GLU A 1 214 ? 8.442 3.218 17.110 1.00 57.78 214 GLU A N 1
ATOM 1742 C CA . GLU A 1 214 ? 9.393 4.171 17.681 1.00 57.78 214 GLU A CA 1
ATOM 1743 C C . GLU A 1 214 ? 10.020 5.061 16.604 1.00 57.78 214 GLU A C 1
ATOM 1745 O O . GLU A 1 214 ? 9.908 6.273 16.705 1.00 57.78 214 GLU A O 1
ATOM 1750 N N . LYS A 1 215 ? 10.566 4.509 15.510 1.00 59.69 215 LYS A N 1
ATOM 1751 C CA . LYS A 1 215 ? 11.099 5.329 14.398 1.00 59.69 215 LYS A CA 1
ATOM 1752 C C . LYS A 1 215 ? 10.021 6.138 13.691 1.00 59.69 215 LYS A C 1
ATOM 1754 O O . LYS A 1 215 ? 10.266 7.268 13.270 1.00 59.69 215 LYS A O 1
ATOM 1759 N N . THR A 1 216 ? 8.830 5.562 13.525 1.00 58.47 216 THR A N 1
ATOM 1760 C CA . THR A 1 216 ? 7.700 6.267 12.910 1.00 58.47 216 THR A CA 1
ATOM 1761 C C . THR A 1 216 ? 7.223 7.405 13.806 1.00 58.47 216 THR A C 1
ATOM 1763 O O . THR A 1 216 ? 6.915 8.481 13.306 1.00 58.47 216 THR A O 1
ATOM 1766 N N . VAL A 1 217 ? 7.177 7.192 15.116 1.00 59.78 217 VAL A N 1
ATOM 1767 C CA . VAL A 1 217 ? 6.766 8.176 16.110 1.00 59.78 217 VAL A CA 1
ATOM 1768 C C . VAL A 1 217 ? 7.859 9.210 16.275 1.00 59.78 217 VAL A C 1
ATOM 1770 O O . VAL A 1 217 ? 7.558 10.368 16.051 1.00 59.78 217 VAL A O 1
ATOM 1773 N N . ASP A 1 218 ? 9.111 8.857 16.539 1.00 62.38 218 ASP A N 1
ATOM 1774 C CA . ASP A 1 218 ? 10.219 9.809 16.651 1.00 62.38 218 ASP A CA 1
ATOM 1775 C C . ASP A 1 218 ? 10.313 10.693 15.403 1.00 62.38 218 ASP A C 1
ATOM 1777 O O . ASP A 1 218 ? 10.139 11.904 15.501 1.00 62.38 218 ASP A O 1
ATOM 1781 N N . PHE A 1 219 ? 10.349 10.117 14.197 1.00 56.19 219 PHE A N 1
ATOM 1782 C CA . PHE A 1 219 ? 10.323 10.934 12.986 1.00 56.19 219 PHE A CA 1
ATOM 1783 C C . PHE A 1 219 ? 9.092 11.840 12.888 1.00 56.19 219 PHE A C 1
ATOM 1785 O O . PHE A 1 219 ? 9.219 13.034 12.607 1.00 56.19 219 PHE A O 1
ATOM 1792 N N . LYS A 1 220 ? 7.883 11.285 13.045 1.00 56.12 220 LYS A N 1
ATOM 1793 C CA . LYS A 1 220 ? 6.654 12.070 12.850 1.00 56.12 220 LYS A CA 1
ATOM 1794 C C . LYS A 1 220 ? 6.432 13.055 13.998 1.00 56.12 220 LYS A C 1
ATOM 1796 O O . LYS A 1 220 ? 5.633 13.978 13.835 1.00 56.12 220 LYS A O 1
ATOM 1801 N N . THR A 1 221 ? 7.149 12.896 15.115 1.00 53.84 221 THR A N 1
ATOM 1802 C CA . THR A 1 221 ? 7.025 13.742 16.300 1.00 53.84 221 THR A CA 1
ATOM 1803 C C . THR A 1 221 ? 8.098 14.817 16.432 1.00 53.84 221 THR A C 1
ATOM 1805 O O . THR A 1 221 ? 7.794 15.957 16.779 1.00 53.84 221 THR A O 1
ATOM 1808 N N . THR A 1 222 ? 9.347 14.496 16.140 1.00 57.25 222 THR A N 1
ATOM 1809 C CA . THR A 1 222 ? 10.472 15.421 16.290 1.00 57.25 222 THR A CA 1
ATOM 1810 C C . THR A 1 222 ? 10.903 16.019 14.955 1.00 57.25 222 THR A C 1
ATOM 1812 O O . THR A 1 222 ? 11.720 16.938 1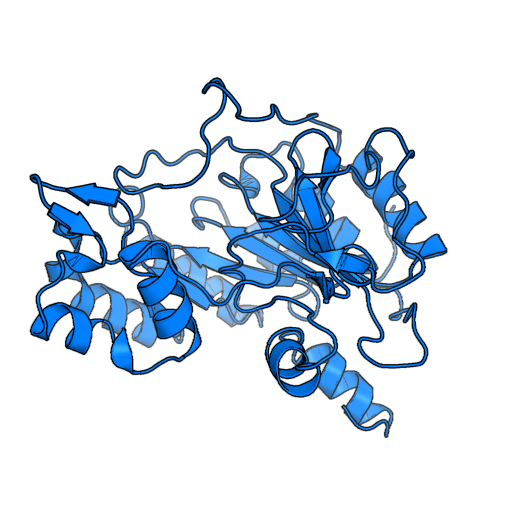4.933 1.00 57.25 222 THR A O 1
ATOM 1815 N N . ALA A 1 223 ? 10.365 15.511 13.835 1.00 53.25 223 ALA A N 1
ATOM 1816 C CA . ALA A 1 223 ? 10.891 15.745 12.491 1.00 53.25 223 ALA A CA 1
ATOM 1817 C C . ALA A 1 223 ? 12.389 15.409 12.381 1.00 53.25 223 ALA A C 1
ATOM 1819 O O . ALA A 1 223 ? 13.062 15.888 11.468 1.00 53.25 223 ALA A O 1
ATOM 1820 N N . LYS A 1 224 ? 12.907 14.562 13.282 1.00 54.34 224 LYS A N 1
ATOM 1821 C CA . LYS A 1 224 ? 14.242 13.978 13.227 1.00 54.34 224 LYS A CA 1
ATOM 1822 C C . LYS A 1 224 ? 14.073 12.482 12.992 1.00 54.34 224 LYS A C 1
ATOM 1824 O O . LYS A 1 224 ? 13.431 11.790 13.763 1.00 54.34 224 LYS A O 1
ATOM 1829 N N . ALA A 1 225 ? 14.598 11.995 11.881 1.00 63.84 225 ALA A N 1
ATOM 1830 C CA . ALA A 1 225 ? 15.043 10.612 11.799 1.00 63.84 225 ALA A CA 1
ATOM 1831 C C . ALA A 1 225 ? 16.536 10.650 11.505 1.00 63.84 225 ALA A C 1
ATOM 1833 O O . ALA A 1 225 ? 17.049 11.683 11.053 1.00 63.84 225 ALA A O 1
ATOM 1834 N N . ASP A 1 226 ? 17.205 9.520 11.712 1.00 67.81 226 ASP A N 1
ATOM 1835 C CA . ASP A 1 226 ? 18.572 9.335 11.244 1.00 67.81 226 ASP A CA 1
ATOM 1836 C C . ASP A 1 226 ? 18.674 9.790 9.788 1.00 67.81 226 ASP A C 1
ATOM 1838 O O . ASP A 1 226 ? 17.949 9.315 8.901 1.00 67.81 226 ASP A O 1
ATOM 1842 N N . SER A 1 227 ? 19.577 10.734 9.534 1.00 78.12 227 SER A N 1
ATOM 1843 C CA . SER A 1 227 ? 19.826 11.153 8.168 1.00 78.12 227 SER A CA 1
ATOM 1844 C C . SER A 1 227 ? 20.402 9.975 7.395 1.00 78.12 227 SER A C 1
ATOM 1846 O O . SER A 1 227 ? 21.351 9.310 7.821 1.00 78.12 227 SER A O 1
ATOM 1848 N N . THR A 1 228 ? 19.823 9.707 6.230 1.00 83.69 228 THR A N 1
ATOM 1849 C CA . THR A 1 228 ? 20.422 8.780 5.267 1.00 83.69 228 THR A CA 1
ATOM 1850 C C . THR A 1 228 ? 21.267 9.505 4.235 1.00 83.69 228 THR A C 1
ATOM 1852 O O . THR A 1 228 ? 21.797 8.853 3.341 1.00 83.69 228 THR A O 1
ATOM 1855 N N . LYS A 1 229 ? 21.381 10.835 4.323 1.00 89.75 229 LYS A N 1
ATOM 1856 C CA . LYS A 1 229 ? 22.074 11.638 3.323 1.00 89.75 229 LYS A CA 1
ATOM 1857 C C . LYS A 1 229 ? 23.512 11.163 3.139 1.00 89.75 229 LYS A C 1
ATOM 1859 O O . LYS A 1 229 ? 24.233 10.951 4.109 1.00 89.75 229 LYS A O 1
ATOM 1864 N N . GLY A 1 230 ? 23.904 10.946 1.888 1.00 91.00 230 GLY A N 1
ATOM 1865 C CA . GLY A 1 230 ? 25.227 10.440 1.521 1.00 91.00 230 GLY A CA 1
ATOM 1866 C C . GLY A 1 230 ? 25.430 8.933 1.725 1.00 91.00 230 GLY A C 1
ATOM 1867 O O . GLY A 1 230 ? 26.367 8.377 1.158 1.00 91.00 230 GLY A O 1
ATOM 1868 N N . ARG A 1 231 ? 24.555 8.233 2.461 1.00 91.94 231 ARG A N 1
ATOM 1869 C CA . ARG A 1 231 ? 24.648 6.773 2.627 1.00 91.94 231 ARG A CA 1
ATOM 1870 C C . ARG A 1 231 ? 24.162 6.063 1.371 1.00 91.94 231 ARG A C 1
ATOM 1872 O O . ARG A 1 231 ? 23.157 6.459 0.773 1.00 91.94 231 ARG A O 1
ATOM 1879 N N . LEU A 1 232 ? 24.850 4.986 1.003 1.00 93.81 232 LEU A N 1
ATOM 1880 C CA . LEU A 1 232 ? 24.454 4.136 -0.114 1.00 93.81 232 LEU A CA 1
ATOM 1881 C C . LEU A 1 232 ? 23.146 3.411 0.206 1.00 93.81 232 LEU A C 1
ATOM 1883 O O . LEU A 1 232 ? 22.976 2.801 1.265 1.00 93.81 232 LEU A O 1
ATOM 1887 N N . CYS A 1 233 ? 22.202 3.494 -0.726 1.00 91.88 233 CYS A N 1
ATOM 1888 C CA . CYS A 1 233 ? 20.862 2.964 -0.551 1.00 91.88 233 CYS A CA 1
ATOM 1889 C C . CYS A 1 233 ? 20.376 2.287 -1.833 1.00 91.88 233 CYS A C 1
ATOM 1891 O O . CYS A 1 233 ? 20.374 2.890 -2.909 1.00 91.88 233 CYS A O 1
ATOM 1893 N N . ARG A 1 234 ? 19.909 1.041 -1.693 1.00 92.12 234 ARG A N 1
ATOM 1894 C CA . ARG A 1 234 ? 19.381 0.197 -2.779 1.00 92.12 234 ARG A CA 1
ATOM 1895 C C . ARG A 1 234 ? 17.933 0.511 -3.152 1.00 92.12 234 ARG A C 1
ATOM 1897 O O . ARG A 1 234 ? 17.351 -0.156 -4.004 1.00 92.12 234 ARG A O 1
ATOM 1904 N N . MET A 1 235 ? 17.330 1.526 -2.537 1.00 92.38 235 MET A N 1
ATOM 1905 C CA . MET A 1 235 ? 16.111 2.127 -3.076 1.00 92.38 235 MET A CA 1
ATOM 1906 C C . MET A 1 235 ? 16.375 2.580 -4.520 1.00 92.38 235 MET A C 1
ATOM 1908 O O . MET A 1 235 ? 17.466 3.047 -4.829 1.00 92.38 235 MET A O 1
ATOM 1912 N N . GLY A 1 236 ? 15.431 2.367 -5.428 1.00 93.44 236 GLY A N 1
ATOM 1913 C CA . GLY A 1 236 ? 15.597 2.531 -6.876 1.00 93.44 236 GLY A CA 1
ATOM 1914 C C . GLY A 1 236 ? 16.366 1.418 -7.595 1.00 93.44 236 GLY A C 1
ATOM 1915 O O . GLY A 1 236 ? 16.229 1.300 -8.807 1.00 93.44 236 GLY A O 1
ATOM 1916 N N . GLN A 1 237 ? 17.126 0.585 -6.876 1.00 92.19 237 GLN A N 1
ATOM 1917 C CA . GLN A 1 237 ? 17.753 -0.630 -7.417 1.00 92.19 237 GLN A CA 1
ATOM 1918 C C . GLN A 1 237 ? 16.888 -1.870 -7.159 1.00 92.19 237 GLN A C 1
ATOM 1920 O O . GLN A 1 237 ? 16.728 -2.695 -8.047 1.00 92.19 237 GLN A O 1
ATOM 1925 N N . ASN A 1 238 ? 16.340 -2.000 -5.946 1.00 89.75 238 ASN A N 1
ATOM 1926 C CA . ASN A 1 238 ? 15.576 -3.167 -5.478 1.00 89.75 238 ASN A CA 1
ATOM 1927 C C . ASN A 1 238 ? 14.132 -2.832 -5.089 1.00 89.75 238 ASN A C 1
ATOM 1929 O O . ASN A 1 238 ? 13.317 -3.727 -4.878 1.00 89.75 238 ASN A O 1
ATOM 1933 N N . TYR A 1 239 ? 13.823 -1.548 -4.961 1.00 92.88 239 TYR A N 1
ATOM 1934 C CA . TYR A 1 239 ? 12.512 -1.055 -4.578 1.00 92.88 239 TYR A CA 1
ATOM 1935 C C . TYR A 1 239 ? 12.176 0.190 -5.382 1.00 92.88 239 TYR A C 1
ATOM 1937 O O . TYR A 1 239 ? 13.066 0.999 -5.634 1.00 92.88 239 TYR A O 1
ATOM 1945 N N . VAL A 1 240 ? 10.901 0.393 -5.698 1.00 95.19 240 VAL A N 1
ATOM 1946 C CA . VAL A 1 240 ? 10.416 1.652 -6.268 1.00 95.19 240 VAL A CA 1
ATOM 1947 C C . VAL A 1 240 ? 9.108 2.112 -5.632 1.00 95.19 240 VAL A C 1
ATOM 1949 O O . VAL A 1 240 ? 8.340 1.323 -5.081 1.00 95.19 240 VAL A O 1
ATOM 1952 N N . PHE A 1 241 ? 8.848 3.412 -5.722 1.00 95.38 241 PHE A N 1
ATOM 1953 C CA . PHE A 1 241 ? 7.558 4.002 -5.392 1.00 95.38 241 PHE A CA 1
ATOM 1954 C C . PHE A 1 241 ? 6.910 4.528 -6.672 1.00 95.38 241 PHE A C 1
ATOM 1956 O O . PHE A 1 241 ? 7.477 5.399 -7.331 1.00 95.38 241 PHE A O 1
ATOM 1963 N N . ILE A 1 242 ? 5.743 3.996 -7.015 1.00 96.81 242 ILE A N 1
ATOM 1964 C CA . ILE A 1 242 ? 5.003 4.329 -8.233 1.00 96.81 242 ILE A CA 1
ATOM 1965 C C . ILE A 1 242 ? 3.858 5.267 -7.850 1.00 96.81 242 ILE A C 1
ATOM 1967 O O . ILE A 1 242 ? 3.030 4.939 -6.993 1.00 96.81 242 ILE A O 1
ATOM 1971 N N . HIS A 1 243 ? 3.829 6.436 -8.479 1.00 96.00 243 HIS A N 1
ATOM 1972 C CA . HIS A 1 243 ? 2.793 7.451 -8.307 1.00 96.00 243 HIS A CA 1
ATOM 1973 C C . HIS A 1 243 ? 1.570 7.168 -9.200 1.00 96.00 243 HIS A C 1
ATOM 1975 O O . HIS A 1 243 ? 1.673 6.383 -10.147 1.00 96.00 243 HIS A O 1
ATOM 1981 N N . PRO A 1 244 ? 0.413 7.809 -8.941 1.00 96.06 244 PRO A N 1
ATOM 1982 C CA . PRO A 1 244 ? -0.815 7.564 -9.708 1.00 96.06 244 PRO A CA 1
ATOM 1983 C C . PRO A 1 244 ? -0.723 7.820 -11.215 1.00 96.06 244 PRO A C 1
ATOM 1985 O O . PRO A 1 244 ? -1.412 7.171 -12.001 1.00 96.06 244 PRO A O 1
ATOM 1988 N N . ASP A 1 245 ? 0.127 8.755 -11.630 1.00 95.38 245 ASP A N 1
ATOM 1989 C CA . ASP A 1 245 ? 0.393 9.094 -13.033 1.00 95.38 245 ASP A CA 1
ATOM 1990 C C . ASP A 1 245 ? 1.377 8.119 -13.712 1.00 95.38 245 ASP A C 1
ATOM 1992 O O . ASP A 1 245 ? 1.738 8.293 -14.877 1.00 95.38 245 ASP A O 1
ATOM 1996 N N . GLY A 1 246 ? 1.832 7.091 -12.990 1.00 96.25 246 GLY A N 1
ATOM 1997 C CA . GLY A 1 246 ? 2.827 6.127 -13.446 1.00 96.25 246 GLY A CA 1
ATOM 1998 C C . GLY A 1 246 ? 4.272 6.581 -13.246 1.00 96.25 246 GLY A C 1
ATOM 1999 O O . GLY A 1 246 ? 5.176 5.801 -13.545 1.00 96.25 246 GLY A O 1
ATOM 2000 N N . GLU A 1 247 ? 4.510 7.795 -12.740 1.00 96.88 247 GLU A N 1
ATOM 2001 C CA . GLU A 1 247 ? 5.854 8.284 -12.446 1.00 96.88 247 GLU A CA 1
ATOM 2002 C C . GLU A 1 247 ? 6.503 7.424 -11.363 1.00 96.88 247 GLU A C 1
ATOM 2004 O O . GLU A 1 247 ? 5.866 7.064 -10.368 1.00 96.88 247 GLU A O 1
ATOM 2009 N N . VAL A 1 248 ? 7.788 7.115 -11.521 1.00 97.31 248 VAL A N 1
ATOM 2010 C CA . VAL A 1 248 ? 8.505 6.248 -10.591 1.00 97.31 248 VAL A CA 1
ATOM 2011 C C . VAL A 1 248 ? 9.588 7.021 -9.851 1.00 97.31 248 VAL A C 1
ATOM 2013 O O . VAL A 1 248 ? 10.550 7.518 -10.429 1.00 97.31 248 VAL A O 1
ATOM 2016 N N . SER A 1 249 ? 9.458 7.086 -8.528 1.00 95.19 249 SER A N 1
ATOM 2017 C CA . SER A 1 249 ? 10.509 7.562 -7.627 1.00 95.19 249 SER A CA 1
ATOM 2018 C C . SER A 1 249 ? 11.302 6.389 -7.054 1.00 95.19 249 SER A C 1
ATOM 2020 O O . SER A 1 249 ? 10.769 5.298 -6.836 1.00 95.19 249 SER A O 1
ATOM 2022 N N . ARG A 1 250 ? 12.574 6.627 -6.709 1.00 93.19 250 ARG A N 1
ATOM 2023 C CA . ARG A 1 250 ? 13.398 5.616 -6.022 1.00 93.19 250 ARG A CA 1
ATOM 2024 C C . ARG A 1 250 ? 12.839 5.217 -4.655 1.00 93.19 250 ARG A C 1
ATOM 2026 O O . ARG A 1 250 ? 12.984 4.066 -4.257 1.00 93.19 250 ARG A O 1
ATOM 2033 N N . CYS A 1 251 ? 12.212 6.145 -3.927 1.00 92.00 251 CYS A N 1
ATOM 2034 C CA . CYS A 1 251 ? 11.514 5.870 -2.671 1.00 92.00 251 CYS A CA 1
ATOM 2035 C C . CYS A 1 251 ? 10.487 6.965 -2.329 1.00 92.00 251 CYS A C 1
ATOM 2037 O O . CYS A 1 251 ? 10.215 7.852 -3.130 1.00 92.00 251 CYS A O 1
ATOM 2039 N N . CYS A 1 252 ? 9.920 6.905 -1.121 1.00 86.56 252 CYS A N 1
ATOM 2040 C CA . CYS A 1 252 ? 8.937 7.861 -0.601 1.00 86.56 252 CYS A CA 1
ATOM 2041 C C . CYS A 1 252 ? 9.537 9.137 0.032 1.00 86.56 252 CYS A C 1
ATOM 2043 O O . CYS A 1 252 ? 8.806 9.890 0.673 1.00 86.56 252 CYS A O 1
ATOM 2045 N N . ARG A 1 253 ? 10.861 9.339 -0.048 1.00 86.19 253 ARG A N 1
ATOM 2046 C CA . ARG A 1 253 ? 11.567 10.462 0.609 1.00 86.19 253 ARG A CA 1
ATOM 2047 C C . ARG A 1 253 ? 12.517 11.200 -0.314 1.00 86.19 253 ARG A C 1
ATOM 2049 O O . ARG A 1 253 ? 12.601 12.420 -0.256 1.00 86.19 253 ARG A O 1
ATOM 2056 N N . ASP A 1 254 ? 13.247 10.452 -1.128 1.00 85.06 254 ASP A N 1
ATOM 2057 C CA . ASP A 1 254 ? 14.175 10.997 -2.101 1.00 85.06 254 ASP A CA 1
ATOM 2058 C C . ASP A 1 254 ? 13.477 11.094 -3.461 1.00 85.06 254 ASP A C 1
ATOM 2060 O O . ASP A 1 254 ? 13.277 10.089 -4.148 1.00 85.06 254 ASP A O 1
ATOM 2064 N N . HIS A 1 255 ? 13.078 12.318 -3.799 1.00 83.12 255 HIS A N 1
ATOM 2065 C CA . HIS A 1 255 ? 12.431 12.682 -5.060 1.00 83.12 255 HIS A CA 1
ATOM 2066 C C . HIS A 1 255 ? 13.346 13.549 -5.934 1.00 83.12 255 HIS A C 1
ATOM 2068 O O . HIS A 1 255 ? 12.863 14.271 -6.801 1.00 83.12 255 HIS A O 1
ATOM 2074 N N . THR A 1 256 ? 14.662 13.517 -5.687 1.00 81.94 256 THR A N 1
ATOM 2075 C CA . THR A 1 256 ? 15.627 14.347 -6.426 1.00 81.94 256 THR A CA 1
ATOM 2076 C C . THR A 1 256 ? 15.749 13.966 -7.896 1.00 81.94 256 THR A C 1
ATOM 2078 O O . THR A 1 256 ? 16.143 14.799 -8.708 1.00 81.94 256 THR A O 1
ATOM 2081 N N . PHE A 1 257 ? 15.379 12.736 -8.253 1.00 84.50 257 PHE A N 1
ATOM 2082 C CA . PHE A 1 257 ? 15.327 12.285 -9.635 1.00 84.50 257 PHE A CA 1
ATOM 2083 C C . PHE A 1 257 ? 14.231 11.242 -9.865 1.00 84.50 257 PHE A C 1
ATOM 2085 O O . PHE A 1 257 ? 13.788 10.538 -8.951 1.00 84.50 257 PHE A O 1
ATOM 2092 N N . SER A 1 258 ? 13.819 11.158 -11.126 1.00 93.00 258 SER A N 1
ATOM 2093 C CA . SER A 1 258 ? 12.875 10.174 -11.641 1.00 93.00 25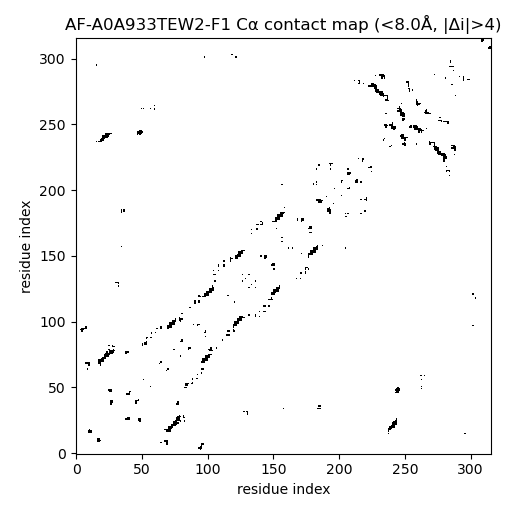8 SER A CA 1
ATOM 2094 C C . SER A 1 258 ? 13.595 8.916 -12.124 1.00 93.00 258 SER A C 1
ATOM 2096 O O . SER A 1 258 ? 14.698 8.993 -12.662 1.00 93.00 258 SER A O 1
ATOM 2098 N N . LEU A 1 259 ? 12.949 7.761 -11.964 1.00 96.69 259 LEU A N 1
ATOM 2099 C CA . LEU A 1 259 ? 13.342 6.499 -12.596 1.00 96.69 259 LEU A CA 1
ATOM 2100 C C . LEU A 1 259 ? 12.618 6.265 -13.931 1.00 96.69 259 LEU A C 1
ATOM 2102 O O . LEU A 1 259 ? 12.709 5.174 -14.487 1.00 96.69 259 LEU A O 1
ATOM 2106 N N . GLY A 1 260 ? 11.893 7.267 -14.431 1.00 97.31 260 GLY A N 1
ATOM 2107 C CA . GLY A 1 260 ? 11.004 7.190 -15.584 1.00 97.31 260 GLY A CA 1
ATOM 2108 C C . GLY A 1 260 ? 9.555 6.915 -15.182 1.00 97.31 260 GLY A C 1
ATOM 2109 O O . GLY A 1 260 ? 9.191 6.955 -14.007 1.00 97.31 260 GLY A O 1
ATOM 2110 N N . ASN A 1 261 ? 8.725 6.613 -16.175 1.00 97.50 261 ASN A N 1
ATOM 2111 C CA . ASN A 1 261 ? 7.289 6.431 -16.020 1.00 97.50 261 ASN A CA 1
ATOM 2112 C C . ASN A 1 261 ? 6.856 5.066 -16.585 1.00 97.50 261 ASN A C 1
ATOM 2114 O O . ASN A 1 261 ? 7.242 4.688 -17.696 1.00 97.50 261 ASN A O 1
ATOM 2118 N N . LEU A 1 262 ? 6.063 4.313 -15.813 1.00 96.81 262 LEU A N 1
ATOM 2119 C CA . LEU A 1 262 ? 5.585 2.983 -16.203 1.00 96.81 262 LEU A CA 1
ATOM 2120 C C . LEU A 1 262 ? 4.621 3.033 -17.390 1.00 96.81 262 LEU A C 1
ATOM 2122 O O . LEU A 1 262 ? 4.751 2.235 -18.314 1.00 96.81 262 LEU A O 1
ATOM 2126 N N . ALA A 1 263 ? 3.683 3.980 -17.385 1.00 92.56 263 ALA A N 1
ATOM 2127 C CA . ALA A 1 263 ? 2.691 4.141 -18.443 1.00 92.56 263 ALA A CA 1
ATOM 2128 C C . ALA A 1 263 ? 3.320 4.539 -19.783 1.00 92.56 263 ALA A C 1
ATOM 2130 O O . ALA A 1 263 ? 2.828 4.165 -20.844 1.00 92.56 263 ALA A O 1
ATOM 2131 N N . GLN A 1 264 ? 4.420 5.289 -19.729 1.00 94.88 264 GLN A N 1
ATOM 2132 C CA . GLN A 1 264 ? 5.141 5.769 -20.908 1.00 94.88 264 GLN A CA 1
ATOM 2133 C C . GLN A 1 264 ? 6.260 4.817 -21.357 1.00 94.88 264 GLN A C 1
ATOM 2135 O O . GLN A 1 264 ? 6.915 5.072 -22.364 1.00 94.88 264 GLN A O 1
ATOM 2140 N N . GLY A 1 265 ? 6.520 3.735 -20.613 1.00 94.44 265 GLY A N 1
ATOM 2141 C CA . GLY A 1 265 ? 7.565 2.761 -20.940 1.00 94.44 265 GLY A CA 1
ATOM 2142 C C . GLY A 1 265 ? 9.001 3.282 -20.792 1.00 94.44 265 GLY A C 1
ATOM 2143 O O . GLY A 1 265 ? 9.932 2.639 -21.275 1.00 94.44 265 GLY A O 1
ATOM 2144 N N . THR A 1 266 ? 9.204 4.420 -20.122 1.00 96.69 266 THR A N 1
ATOM 2145 C CA . THR A 1 266 ? 10.529 5.039 -19.924 1.00 96.69 266 THR A CA 1
ATOM 2146 C C . THR A 1 266 ? 11.236 4.550 -18.660 1.00 96.69 266 THR A C 1
ATOM 2148 O O . THR A 1 266 ? 12.388 4.901 -18.418 1.00 96.69 266 THR A O 1
ATOM 2151 N N . PHE A 1 267 ? 10.561 3.731 -17.851 1.00 97.44 267 PHE A N 1
ATOM 2152 C CA . PHE A 1 267 ? 11.080 3.262 -16.574 1.00 97.44 267 PHE A CA 1
ATOM 2153 C C . PHE A 1 267 ? 12.316 2.355 -16.690 1.00 97.44 267 PHE A C 1
ATOM 2155 O O . PHE A 1 267 ? 12.335 1.373 -17.445 1.00 97.44 267 PHE A O 1
ATOM 2162 N N . LYS A 1 268 ? 13.318 2.638 -15.849 1.00 95.50 268 LYS A N 1
ATOM 2163 C CA . LYS A 1 268 ? 14.475 1.772 -15.611 1.00 95.50 268 LYS A CA 1
ATOM 2164 C C . LYS A 1 268 ? 14.898 1.827 -14.139 1.00 95.50 268 LYS A C 1
ATOM 2166 O O . LYS A 1 268 ? 15.004 2.897 -13.546 1.00 95.50 268 LYS A O 1
ATOM 2171 N N . LEU A 1 269 ? 15.197 0.662 -13.567 1.00 94.81 269 LEU A N 1
ATOM 2172 C CA . LEU A 1 269 ? 15.884 0.568 -12.277 1.00 94.81 269 LEU A CA 1
ATOM 2173 C C . LEU A 1 269 ? 17.310 1.120 -12.356 1.00 94.81 269 LEU A C 1
ATOM 2175 O O . LEU A 1 269 ? 17.945 1.106 -13.413 1.00 94.81 269 LEU A O 1
ATOM 2179 N N . LEU A 1 270 ? 17.823 1.535 -11.204 1.00 94.12 270 LEU A N 1
ATOM 2180 C CA . LEU A 1 270 ? 19.244 1.798 -11.029 1.00 94.12 270 LEU A CA 1
ATOM 2181 C C . LEU A 1 270 ? 20.031 0.495 -11.103 1.00 94.12 270 LEU A C 1
ATOM 2183 O O . LEU A 1 270 ? 19.604 -0.530 -10.570 1.00 94.12 270 LEU A O 1
ATOM 2187 N N . ASP A 1 271 ? 21.206 0.562 -11.717 1.00 91.31 271 ASP A N 1
ATOM 2188 C CA . ASP A 1 271 ? 22.082 -0.599 -11.848 1.00 91.31 271 ASP A CA 1
ATOM 2189 C C . ASP A 1 271 ? 22.772 -0.924 -10.498 1.00 91.31 271 ASP A C 1
ATOM 2191 O O . ASP A 1 271 ? 23.005 -2.091 -10.167 1.00 91.31 271 ASP A O 1
ATOM 2195 N N . GLU A 1 272 ? 22.998 0.088 -9.650 1.00 91.75 272 GLU A N 1
ATOM 2196 C CA . GLU A 1 272 ? 23.668 -0.037 -8.350 1.00 91.75 272 GLU A CA 1
ATOM 2197 C C . GLU A 1 272 ? 23.029 0.792 -7.222 1.00 91.75 272 GLU A C 1
ATOM 2199 O O . GLU A 1 272 ? 22.100 1.578 -7.426 1.00 91.75 272 GLU A O 1
ATOM 2204 N N . ALA A 1 273 ? 23.514 0.582 -5.994 1.00 92.88 273 ALA A N 1
ATOM 2205 C CA . ALA A 1 273 ? 23.151 1.418 -4.857 1.00 92.88 273 ALA A CA 1
ATOM 2206 C C . ALA A 1 273 ? 23.770 2.807 -5.033 1.00 92.88 273 ALA A C 1
ATOM 2208 O O . ALA A 1 273 ? 24.957 2.919 -5.318 1.00 92.88 273 ALA A O 1
ATOM 2209 N N . VAL A 1 274 ? 22.992 3.859 -4.792 1.00 93.75 274 VAL A N 1
ATOM 2210 C CA . VAL A 1 274 ? 23.465 5.245 -4.934 1.00 93.75 274 VAL A CA 1
ATOM 2211 C C . VAL A 1 274 ? 23.308 6.015 -3.621 1.00 93.75 274 VAL A C 1
ATOM 2213 O O . VAL A 1 274 ? 22.465 5.631 -2.793 1.00 93.75 274 VAL A O 1
ATOM 2216 N N . PRO A 1 275 ? 24.095 7.086 -3.402 1.00 94.38 275 PRO A N 1
ATOM 2217 C CA . PRO A 1 275 ? 23.944 7.953 -2.240 1.00 94.38 275 PRO A CA 1
ATOM 2218 C C . PRO A 1 275 ? 22.531 8.537 -2.150 1.00 94.38 275 PRO A C 1
ATOM 2220 O O . PRO A 1 275 ? 21.984 9.026 -3.135 1.00 94.38 275 PRO A O 1
ATOM 2223 N N . CYS A 1 276 ? 21.928 8.487 -0.965 1.00 91.88 276 CYS A N 1
ATOM 2224 C CA . CYS A 1 276 ? 20.620 9.093 -0.726 1.00 91.88 276 CYS A CA 1
ATOM 2225 C C . CYS A 1 276 ? 20.746 10.617 -0.591 1.00 91.88 276 CYS A C 1
ATOM 2227 O O . CYS A 1 276 ? 21.648 11.102 0.096 1.00 91.88 276 CYS A O 1
ATOM 2229 N N . ALA A 1 277 ? 19.815 11.371 -1.178 1.00 89.94 277 ALA A N 1
ATOM 2230 C CA . ALA A 1 277 ? 19.756 12.825 -1.026 1.00 89.94 277 ALA A CA 1
ATOM 2231 C C . ALA A 1 277 ? 18.813 13.286 0.100 1.00 89.94 277 ALA A C 1
ATOM 2233 O O . ALA A 1 277 ? 18.836 14.454 0.481 1.00 89.94 277 ALA A O 1
ATOM 2234 N N . ALA A 1 278 ? 17.995 12.385 0.657 1.00 86.75 278 ALA A N 1
ATOM 2235 C CA . ALA A 1 278 ? 17.039 12.734 1.702 1.00 86.75 278 ALA A CA 1
ATOM 2236 C C . ALA A 1 278 ? 17.751 13.111 3.013 1.00 86.75 278 ALA A C 1
ATOM 2238 O O . ALA A 1 278 ? 18.337 12.252 3.679 1.00 86.75 278 ALA A O 1
ATOM 2239 N N . ASP A 1 279 ? 17.617 14.379 3.418 1.00 82.69 279 ASP A N 1
ATOM 2240 C CA . ASP A 1 279 ? 18.113 14.891 4.705 1.00 82.69 279 ASP A CA 1
ATOM 2241 C C . ASP A 1 279 ? 17.502 14.147 5.896 1.00 82.69 279 ASP A C 1
ATOM 2243 O O . ASP A 1 279 ? 18.137 14.009 6.940 1.00 82.69 279 ASP A O 1
ATOM 2247 N N . ASN A 1 280 ? 16.288 13.624 5.722 1.00 77.94 280 ASN A N 1
ATOM 2248 C CA . ASN A 1 280 ? 15.582 12.875 6.743 1.00 77.94 280 ASN A CA 1
ATOM 2249 C C . ASN A 1 280 ? 14.787 11.705 6.132 1.00 77.94 280 ASN A C 1
ATOM 2251 O O . ASN A 1 280 ? 13.858 11.910 5.335 1.00 77.94 280 ASN A O 1
ATOM 2255 N N . CYS A 1 281 ? 15.129 10.479 6.539 1.00 79.12 281 CYS A N 1
ATOM 2256 C CA . CYS A 1 281 ? 14.491 9.248 6.088 1.00 79.12 281 CYS A CA 1
ATOM 2257 C C . CYS A 1 281 ? 13.788 8.521 7.236 1.00 79.12 281 CYS A C 1
ATOM 2259 O O . CYS A 1 281 ? 14.402 7.872 8.074 1.00 79.12 281 CYS A O 1
ATOM 2261 N N . ASN A 1 282 ? 12.463 8.559 7.203 1.00 71.81 282 ASN A N 1
ATOM 2262 C CA . ASN A 1 282 ? 11.593 7.867 8.151 1.00 71.81 282 ASN A CA 1
ATOM 2263 C C . ASN A 1 282 ? 11.096 6.514 7.654 1.00 71.81 282 ASN A C 1
ATOM 2265 O O . ASN A 1 282 ? 10.237 5.886 8.274 1.00 71.81 282 ASN A O 1
ATOM 2269 N N . CYS A 1 283 ? 11.566 6.101 6.479 1.00 75.56 283 CYS A N 1
ATOM 2270 C CA . CYS A 1 283 ? 11.227 4.810 5.936 1.00 75.56 283 CYS A CA 1
ATOM 2271 C C . CYS A 1 283 ? 11.952 3.764 6.782 1.00 75.56 283 CYS A C 1
ATOM 2273 O O . CYS A 1 283 ? 13.143 3.508 6.603 1.00 75.56 283 CYS A O 1
ATOM 2275 N N . TRP A 1 284 ? 11.222 3.137 7.703 1.00 70.38 284 TRP A N 1
ATOM 2276 C CA . TRP A 1 284 ? 11.727 2.028 8.515 1.00 70.38 284 TRP A CA 1
ATOM 2277 C C . TRP A 1 284 ? 12.132 0.821 7.660 1.00 70.38 284 TRP A C 1
ATOM 2279 O O . TRP A 1 284 ? 12.845 -0.059 8.115 1.00 70.38 284 TRP A O 1
ATOM 2289 N N . ARG A 1 285 ? 11.736 0.810 6.390 1.00 77.38 285 ARG A N 1
ATOM 2290 C CA . ARG A 1 285 ? 12.119 -0.176 5.391 1.00 77.38 285 ARG A CA 1
ATOM 2291 C C . ARG A 1 285 ? 13.198 0.331 4.418 1.00 77.38 285 ARG A C 1
ATOM 2293 O O . ARG A 1 285 ? 13.359 -0.228 3.340 1.00 77.38 285 ARG A O 1
ATOM 2300 N N . CYS A 1 286 ? 13.930 1.403 4.727 1.00 85.50 286 CYS A N 1
ATOM 2301 C CA . CYS A 1 286 ? 14.997 1.880 3.841 1.00 85.50 286 CYS A CA 1
ATOM 2302 C C . CYS A 1 286 ? 16.067 0.798 3.598 1.00 85.50 286 CYS A C 1
ATOM 2304 O O . CYS A 1 286 ? 16.554 0.171 4.536 1.00 85.50 286 CYS A O 1
ATOM 2306 N N . MET A 1 287 ? 16.446 0.594 2.332 1.00 88.62 287 MET A N 1
ATOM 2307 C CA . MET A 1 287 ? 17.428 -0.422 1.936 1.00 88.62 287 MET A CA 1
ATOM 2308 C C . MET A 1 287 ? 18.857 0.138 1.943 1.00 88.62 287 MET A C 1
ATOM 2310 O O . MET A 1 287 ? 19.558 0.090 0.932 1.00 88.62 287 MET A O 1
ATOM 2314 N N . VAL A 1 288 ? 19.270 0.746 3.058 1.00 89.44 288 VAL A N 1
ATOM 2315 C CA . VAL A 1 288 ? 20.657 1.207 3.241 1.00 89.44 288 VAL A CA 1
ATOM 2316 C C . VAL A 1 288 ? 21.602 0.004 3.309 1.00 89.44 288 VAL A C 1
ATOM 2318 O O . VAL A 1 288 ? 21.278 -1.011 3.929 1.00 89.44 288 VAL A O 1
ATOM 2321 N N . THR A 1 289 ? 22.745 0.081 2.628 1.00 89.44 289 THR A N 1
ATOM 2322 C CA . THR A 1 289 ? 23.635 -1.080 2.414 1.00 89.44 289 THR A CA 1
ATOM 2323 C C . THR A 1 289 ? 24.390 -1.525 3.665 1.00 89.44 289 THR A C 1
ATOM 2325 O O . THR A 1 289 ? 24.979 -2.593 3.676 1.00 89.44 289 THR A O 1
ATOM 2328 N N . ASP A 1 290 ? 24.392 -0.720 4.722 1.00 87.50 290 ASP A N 1
ATOM 2329 C CA . ASP A 1 290 ? 25.023 -1.023 6.011 1.00 87.50 290 ASP A CA 1
ATOM 2330 C C . ASP A 1 290 ? 24.044 -1.642 7.030 1.00 87.50 290 ASP A C 1
ATOM 2332 O O . ASP A 1 290 ? 24.448 -1.976 8.140 1.00 87.50 290 ASP A O 1
ATOM 2336 N N . ARG A 1 291 ? 22.758 -1.816 6.673 1.00 82.69 291 ARG A N 1
ATOM 2337 C CA . ARG A 1 291 ? 21.736 -2.477 7.513 1.00 82.69 291 ARG A CA 1
ATOM 2338 C C . ARG A 1 291 ? 20.937 -3.543 6.758 1.00 82.69 291 ARG A C 1
ATOM 2340 O O . ARG A 1 291 ? 19.722 -3.637 6.943 1.00 82.69 291 ARG A O 1
ATOM 2347 N N . GLU A 1 292 ? 21.602 -4.329 5.910 1.00 80.12 292 GLU A N 1
ATOM 2348 C CA . GLU A 1 292 ? 20.945 -5.331 5.052 1.00 80.12 292 GLU A CA 1
ATOM 2349 C C . GLU A 1 292 ? 20.110 -6.348 5.833 1.00 80.12 292 GLU A C 1
ATOM 2351 O O . GLU A 1 292 ? 18.928 -6.528 5.532 1.00 80.12 292 GLU A O 1
ATOM 2356 N N . ASP A 1 293 ? 20.659 -6.891 6.918 1.00 76.56 293 ASP A N 1
ATOM 2357 C CA . ASP A 1 293 ? 19.946 -7.823 7.798 1.00 76.56 293 ASP A CA 1
ATOM 2358 C C . ASP A 1 293 ? 18.652 -7.237 8.369 1.00 76.56 293 ASP A C 1
ATOM 2360 O O . ASP A 1 293 ? 17.653 -7.942 8.528 1.00 76.56 293 ASP A O 1
ATOM 2364 N N . PHE A 1 294 ? 18.659 -5.939 8.687 1.00 77.31 294 PHE A N 1
ATOM 2365 C CA . PHE A 1 294 ? 17.505 -5.276 9.274 1.00 77.31 294 PHE A CA 1
ATOM 2366 C C . PHE A 1 294 ? 16.386 -5.153 8.252 1.00 77.31 294 PHE A C 1
ATOM 2368 O O . PHE A 1 294 ? 15.279 -5.624 8.501 1.00 77.31 294 PHE A O 1
ATOM 2375 N N . TRP A 1 295 ? 16.633 -4.520 7.104 1.00 78.00 295 TRP A N 1
ATOM 2376 C CA . TRP A 1 295 ? 15.545 -4.298 6.156 1.00 78.00 295 TRP A CA 1
ATOM 2377 C C . TRP A 1 295 ? 15.096 -5.603 5.496 1.00 78.00 295 TRP A C 1
ATOM 2379 O O . TRP A 1 295 ? 13.912 -5.720 5.199 1.00 78.00 295 TRP A O 1
ATOM 2389 N N . TRP A 1 296 ? 15.959 -6.614 5.355 1.00 72.94 296 TRP A N 1
ATOM 2390 C CA . TRP A 1 296 ? 15.565 -7.931 4.843 1.00 72.94 296 TRP A CA 1
ATOM 2391 C C . TRP A 1 296 ? 14.463 -8.585 5.682 1.00 72.94 296 TRP A C 1
ATOM 2393 O O . TRP A 1 296 ? 13.422 -8.951 5.147 1.00 72.94 296 TRP A O 1
ATOM 2403 N N . ARG A 1 297 ? 14.614 -8.626 7.012 1.00 72.19 297 ARG A N 1
ATOM 2404 C CA . ARG A 1 297 ? 13.596 -9.191 7.927 1.00 72.19 297 ARG A CA 1
ATOM 2405 C C . ARG A 1 297 ? 12.226 -8.516 7.811 1.00 72.19 297 ARG A C 1
ATOM 2407 O O . ARG A 1 297 ? 11.211 -9.069 8.223 1.00 72.19 297 ARG A O 1
ATOM 2414 N N . HIS A 1 298 ? 12.197 -7.306 7.263 1.00 73.00 298 HIS A N 1
ATOM 2415 C CA . HIS A 1 298 ? 10.998 -6.495 7.117 1.00 73.00 298 HIS A CA 1
ATOM 2416 C C . HIS A 1 298 ? 10.468 -6.448 5.672 1.00 73.00 298 HIS A C 1
ATOM 2418 O O . HIS A 1 298 ? 9.279 -6.186 5.471 1.00 73.00 298 HIS A O 1
ATOM 2424 N N . TRP A 1 299 ? 11.316 -6.754 4.686 1.00 71.50 299 TRP A N 1
ATOM 2425 C CA . TRP A 1 299 ? 10.992 -6.961 3.274 1.00 71.50 299 TRP A CA 1
ATOM 2426 C C . TRP A 1 299 ? 10.984 -8.454 2.953 1.00 71.50 299 TRP A C 1
ATOM 2428 O O . TRP A 1 299 ? 11.967 -9.008 2.479 1.00 71.50 299 TRP A O 1
ATOM 2438 N N . GLY A 1 300 ? 9.862 -9.115 3.206 1.00 58.59 300 GLY A N 1
ATOM 2439 C CA . GLY A 1 300 ? 9.803 -10.566 3.014 1.00 58.59 300 GLY A CA 1
ATOM 2440 C C . GLY A 1 300 ? 8.497 -11.224 3.427 1.00 58.59 300 GLY A C 1
ATOM 2441 O O . GLY A 1 300 ? 8.412 -12.440 3.450 1.00 58.59 300 GLY A O 1
ATOM 2442 N N . ARG A 1 301 ? 7.449 -10.454 3.743 1.00 57.47 301 ARG A N 1
ATOM 2443 C CA . ARG A 1 301 ? 6.238 -10.959 4.418 1.00 57.47 301 ARG A CA 1
ATOM 2444 C C . ARG A 1 301 ? 5.291 -11.789 3.530 1.00 57.47 301 ARG A C 1
ATOM 2446 O O . ARG A 1 301 ? 4.104 -11.880 3.834 1.00 57.47 301 ARG A O 1
ATOM 2453 N N . TYR A 1 302 ? 5.785 -12.392 2.452 1.00 53.50 302 TYR A N 1
ATOM 2454 C CA . TYR A 1 302 ? 5.131 -13.545 1.840 1.00 53.50 302 TYR A CA 1
ATOM 2455 C C . TYR A 1 302 ? 5.740 -14.803 2.443 1.00 53.50 302 TYR A C 1
ATOM 2457 O O . TYR A 1 302 ? 6.71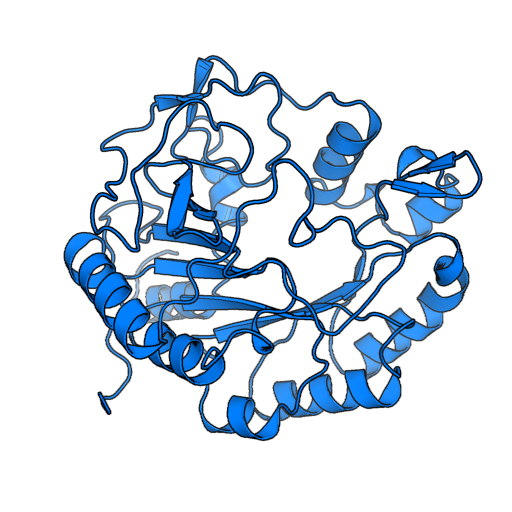6 -15.341 1.920 1.00 53.50 302 TYR A O 1
ATOM 2465 N N . HIS A 1 303 ? 5.112 -15.296 3.515 1.00 51.44 303 HIS A N 1
ATOM 2466 C CA . HIS A 1 303 ? 5.432 -16.598 4.109 1.00 51.44 303 HIS A CA 1
ATOM 2467 C C . HIS A 1 303 ? 5.542 -17.699 3.043 1.00 51.44 303 HIS A C 1
ATOM 2469 O O . HIS A 1 303 ? 6.356 -18.606 3.167 1.00 51.44 303 HIS A O 1
ATOM 2475 N N . VAL A 1 304 ? 4.767 -17.593 1.960 1.00 47.28 304 VAL A N 1
ATOM 2476 C CA . VAL A 1 304 ? 4.697 -18.605 0.906 1.00 47.28 304 VAL A CA 1
ATOM 2477 C C . VAL A 1 304 ? 5.964 -18.678 0.050 1.00 47.28 304 VAL A C 1
ATOM 2479 O O . VAL A 1 304 ? 6.342 -19.776 -0.344 1.00 47.28 304 VAL A O 1
ATOM 2482 N N . THR A 1 305 ? 6.679 -17.574 -0.211 1.00 51.25 305 THR A N 1
ATOM 2483 C CA . THR A 1 305 ? 7.962 -17.675 -0.936 1.00 51.25 305 THR A CA 1
ATOM 2484 C C . THR A 1 305 ? 9.057 -18.290 -0.084 1.00 51.25 305 THR A C 1
ATOM 2486 O O . THR A 1 305 ? 9.851 -19.065 -0.610 1.00 51.25 305 THR A O 1
ATOM 2489 N N . ASP A 1 306 ? 9.065 -18.015 1.218 1.00 50.53 306 ASP A N 1
ATOM 2490 C CA . ASP A 1 306 ? 10.064 -18.582 2.125 1.00 50.53 306 ASP A CA 1
ATOM 2491 C C . ASP A 1 306 ? 9.774 -20.073 2.356 1.00 50.53 306 ASP A C 1
ATOM 2493 O O . ASP A 1 306 ? 10.690 -20.892 2.342 1.00 50.53 306 ASP A O 1
ATOM 2497 N N . LEU A 1 307 ? 8.492 -20.455 2.436 1.00 43.94 307 LEU A N 1
ATOM 2498 C CA . LEU A 1 307 ? 8.041 -21.850 2.479 1.00 43.94 307 LEU A CA 1
ATOM 2499 C C . LEU A 1 307 ? 8.298 -22.596 1.160 1.00 43.94 307 LEU A C 1
ATOM 2501 O O . LEU A 1 307 ? 8.699 -23.754 1.194 1.00 43.94 307 LEU A O 1
ATOM 2505 N N . ALA A 1 308 ? 8.126 -21.956 -0.000 1.00 45.66 308 ALA A N 1
ATOM 2506 C CA . ALA A 1 308 ? 8.421 -22.558 -1.303 1.00 45.66 308 ALA A CA 1
ATOM 2507 C C . ALA A 1 308 ? 9.934 -22.699 -1.560 1.00 45.66 308 ALA A C 1
ATOM 2509 O O . ALA A 1 308 ? 10.363 -23.667 -2.191 1.00 45.66 308 ALA A O 1
ATOM 2510 N N . MET A 1 309 ? 10.754 -21.767 -1.062 1.00 47.78 309 MET A N 1
ATOM 2511 C CA . MET A 1 309 ? 12.218 -21.884 -1.070 1.00 47.78 309 MET A CA 1
ATOM 2512 C C . MET A 1 309 ? 12.689 -22.976 -0.099 1.00 47.78 309 MET A C 1
ATOM 2514 O O . MET A 1 309 ? 13.503 -23.816 -0.492 1.00 47.78 309 MET A O 1
ATOM 2518 N N . ALA A 1 310 ? 12.100 -23.047 1.102 1.00 42.41 310 ALA A N 1
ATOM 2519 C CA . ALA A 1 310 ? 12.347 -24.111 2.074 1.00 42.41 310 ALA A CA 1
ATOM 2520 C C . ALA A 1 310 ? 11.935 -25.496 1.538 1.00 42.41 310 ALA A C 1
ATOM 2522 O O . ALA A 1 310 ? 12.698 -26.452 1.662 1.00 42.41 310 ALA A O 1
ATOM 2523 N N . ALA A 1 311 ? 10.791 -25.599 0.850 1.00 39.53 311 ALA A N 1
ATOM 2524 C CA . ALA A 1 311 ? 10.330 -26.828 0.197 1.00 39.53 311 ALA A CA 1
ATOM 2525 C C . ALA A 1 311 ? 11.244 -27.279 -0.960 1.00 39.53 311 ALA A C 1
ATOM 2527 O O . ALA A 1 311 ? 11.284 -28.462 -1.291 1.00 39.53 311 ALA A O 1
ATOM 2528 N N . LYS A 1 312 ? 12.013 -26.356 -1.557 1.00 44.81 312 LYS A N 1
ATOM 2529 C CA . LYS A 1 312 ? 13.025 -26.632 -2.594 1.00 44.81 312 LYS A CA 1
ATOM 2530 C C . LYS A 1 312 ? 14.448 -26.772 -2.028 1.00 44.81 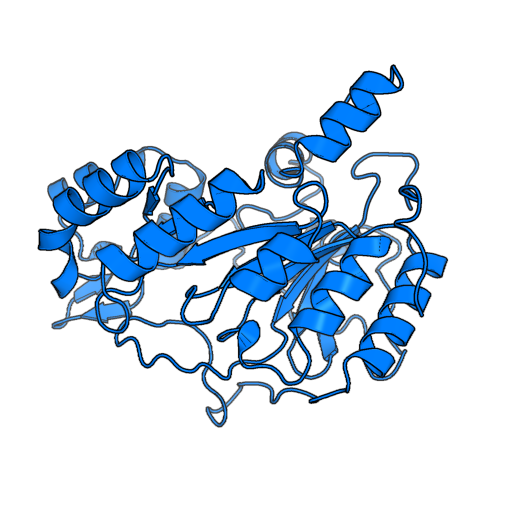312 LYS A C 1
ATOM 2532 O O . LYS A 1 312 ? 15.411 -26.725 -2.794 1.00 44.81 312 LYS A O 1
ATOM 2537 N N . GLY A 1 313 ? 14.599 -26.926 -0.708 1.00 32.09 313 GLY A N 1
ATOM 2538 C CA . GLY A 1 313 ? 15.889 -27.152 -0.046 1.00 32.09 313 GLY A CA 1
ATOM 2539 C C . GLY A 1 313 ? 16.843 -25.954 -0.081 1.00 32.09 313 GLY A C 1
ATOM 2540 O O . GLY A 1 313 ? 18.040 -26.112 0.156 1.00 32.09 313 GLY A O 1
ATOM 2541 N N . LYS A 1 314 ? 16.344 -24.753 -0.390 1.00 36.94 314 LYS A N 1
ATOM 2542 C CA . LYS A 1 314 ? 17.137 -23.521 -0.382 1.00 36.94 314 LYS A CA 1
ATOM 2543 C C . LYS A 1 314 ? 16.865 -22.776 0.918 1.00 36.94 314 LYS A C 1
ATOM 2545 O O . LYS A 1 314 ? 15.714 -22.648 1.329 1.00 36.94 314 LYS A O 1
ATOM 2550 N N . ARG A 1 315 ? 17.933 -22.331 1.591 1.00 31.77 315 ARG A N 1
ATOM 2551 C CA . ARG A 1 315 ? 17.789 -21.526 2.811 1.00 31.77 315 ARG A CA 1
ATOM 2552 C C . ARG A 1 315 ? 17.030 -20.227 2.480 1.00 31.77 315 ARG A C 1
ATOM 2554 O O . ARG A 1 315 ? 17.263 -19.714 1.382 1.00 31.77 315 ARG A O 1
ATOM 2561 N N . PRO A 1 316 ? 16.153 -19.762 3.393 1.00 43.59 316 PRO A N 1
ATOM 2562 C CA . PRO A 1 316 ? 15.383 -18.527 3.237 1.00 43.59 316 PRO A CA 1
ATOM 2563 C C . PRO A 1 316 ? 16.228 -17.342 2.766 1.00 43.59 316 PRO A C 1
ATOM 2565 O O . PRO A 1 316 ? 17.361 -17.195 3.286 1.00 43.59 316 PRO A O 1
#